Protein AF-A0A831THW2-F1 (afdb_monomer)

Secondary structure (DSSP, 8-state):
----SGGGSGGGSSHHHHHHHHHHHHHHHHHHHHHHHHHHHHTTSS--------------------------------------------------------------SEEEEETTEEEEE-S--SSEEE-STTTHHHHHHTT---SEEE--STT-GGG--GGGHHHHTT---EEE---TT---HHHHHHT--SEEEETTS---HHHHHHHHTTS-EEE--TTS-TT-S-HHHHHHHHHHHTT-HHHHHHHHHHHHHHHHHHHHH-GGGTT-

InterPro domains:
  IPR002491 ABC transporter periplasmic binding domain [PF01497] (128-269)
  IPR002491 ABC transporter periplasmic binding domain [PS50983] (127-272)
  IPR051313 Bacterial iron-siderophore binding [PTHR30532] (39-270)

Structure (mmCIF, N/CA/C/O backbone):
data_AF-A0A831THW2-F1
#
_entry.id   AF-A0A831THW2-F1
#
loop_
_atom_site.group_PDB
_atom_site.id
_atom_site.type_symbol
_atom_site.label_atom_id
_atom_site.label_alt_id
_atom_site.label_comp_id
_atom_site.label_asym_id
_atom_site.label_entity_id
_atom_site.label_seq_id
_atom_site.pdbx_PDB_ins_code
_atom_site.Cartn_x
_atom_site.Cartn_y
_atom_site.Cartn_z
_atom_site.occupancy
_atom_site.B_iso_or_equiv
_atom_site.auth_seq_id
_atom_site.auth_comp_id
_atom_site.auth_asym_id
_atom_site.auth_atom_id
_atom_site.pdbx_PDB_model_num
ATOM 1 N N . MET A 1 1 ? -16.828 29.642 -50.916 1.00 44.22 1 MET A N 1
ATOM 2 C CA . MET A 1 1 ? -15.388 29.307 -50.872 1.00 44.22 1 MET A CA 1
ATOM 3 C C . MET A 1 1 ? -14.884 29.896 -49.566 1.00 44.22 1 MET A C 1
ATOM 5 O O . MET A 1 1 ? -14.886 31.106 -49.453 1.00 44.22 1 MET A O 1
ATOM 9 N N . THR A 1 2 ? -14.755 29.145 -48.474 1.00 41.09 2 THR A N 1
ATOM 10 C CA . THR A 1 2 ? -13.644 28.215 -48.227 1.00 41.09 2 THR A CA 1
ATOM 11 C C . THR A 1 2 ? -13.988 27.347 -47.012 1.00 41.09 2 THR A C 1
ATOM 13 O O . THR A 1 2 ? -14.006 27.865 -45.907 1.00 41.09 2 THR A O 1
ATOM 16 N N . VAL A 1 3 ? -14.246 26.049 -47.206 1.00 42.56 3 VAL A N 1
ATOM 17 C CA . VAL A 1 3 ? -14.157 25.007 -46.159 1.00 42.56 3 VAL A CA 1
ATOM 18 C C . VAL A 1 3 ? -13.763 23.701 -46.861 1.00 42.56 3 VAL A C 1
ATOM 20 O O . VAL A 1 3 ? -14.595 22.851 -47.149 1.00 42.56 3 VAL A O 1
ATOM 23 N N . ALA A 1 4 ? -12.501 23.587 -47.275 1.00 43.59 4 ALA A N 1
ATOM 24 C CA . ALA A 1 4 ? -11.959 22.348 -47.858 1.00 43.59 4 ALA A CA 1
ATOM 25 C C . ALA A 1 4 ? -10.475 22.113 -47.501 1.00 43.59 4 ALA A C 1
ATOM 27 O O . ALA A 1 4 ? -9.810 21.274 -48.108 1.00 43.59 4 ALA A O 1
ATOM 28 N N . GLY A 1 5 ? -9.937 22.867 -46.534 1.00 40.88 5 GLY A N 1
ATOM 29 C CA . GLY A 1 5 ? -8.522 22.808 -46.150 1.00 40.88 5 GLY A CA 1
ATOM 30 C C . GLY A 1 5 ? -8.204 21.864 -44.988 1.00 40.88 5 GLY A C 1
ATOM 31 O O . GLY A 1 5 ? -7.100 21.336 -44.933 1.00 40.88 5 GLY A O 1
ATOM 32 N N . GLU A 1 6 ? -9.155 21.596 -44.092 1.00 43.28 6 GLU A N 1
ATOM 33 C CA . GLU A 1 6 ? -8.822 21.057 -42.760 1.00 43.28 6 GLU A CA 1
ATOM 34 C C . GLU A 1 6 ? -9.070 19.553 -42.575 1.00 43.28 6 GLU A C 1
ATOM 36 O O . GLU A 1 6 ? -8.710 18.980 -41.555 1.00 43.28 6 GLU A O 1
ATOM 41 N N . ALA A 1 7 ? -9.602 18.863 -43.587 1.00 39.91 7 ALA A N 1
ATOM 42 C CA . ALA A 1 7 ? -9.871 17.423 -43.502 1.00 39.91 7 ALA A CA 1
ATOM 43 C C . ALA A 1 7 ? -8.647 16.531 -43.807 1.00 39.91 7 ALA A C 1
ATOM 45 O O . ALA A 1 7 ? -8.738 15.311 -43.712 1.00 39.91 7 ALA A O 1
ATOM 46 N N . ARG A 1 8 ? -7.492 17.104 -44.183 1.00 41.47 8 ARG A N 1
ATOM 47 C CA . ARG A 1 8 ? -6.295 16.324 -44.567 1.00 41.47 8 ARG A CA 1
ATOM 48 C C . ARG A 1 8 ? -5.256 16.122 -43.459 1.00 41.47 8 ARG A C 1
ATOM 50 O O . ARG A 1 8 ? -4.297 15.392 -43.686 1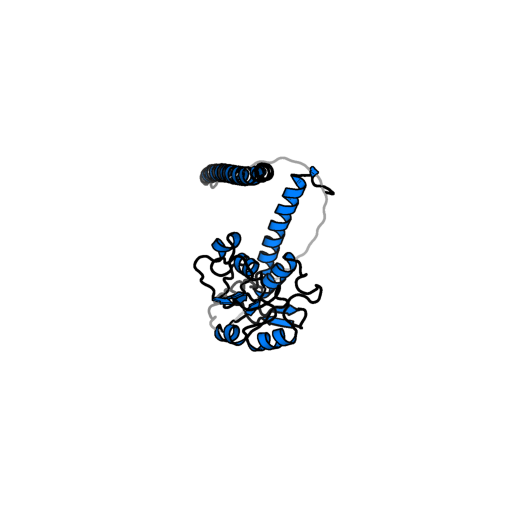.00 41.47 8 ARG A O 1
ATOM 57 N N . SER A 1 9 ? -5.443 16.699 -42.269 1.00 40.72 9 SER A N 1
ATOM 58 C CA . SER A 1 9 ? -4.474 16.558 -41.165 1.00 40.72 9 SER A CA 1
ATOM 59 C C . SER A 1 9 ? -4.782 15.417 -40.186 1.00 40.72 9 SER A C 1
ATOM 61 O O . SER A 1 9 ? -3.902 15.025 -39.430 1.00 40.72 9 SER A O 1
ATOM 63 N N . ILE A 1 10 ? -5.991 14.849 -40.215 1.00 43.94 10 ILE A N 1
ATOM 64 C CA . ILE A 1 10 ? -6.473 13.881 -39.205 1.00 43.94 10 ILE A CA 1
ATOM 65 C C . ILE A 1 10 ? -6.219 12.414 -39.631 1.00 43.94 10 ILE A C 1
ATOM 67 O O . ILE A 1 10 ? -6.461 11.474 -38.884 1.00 43.94 10 ILE A O 1
ATOM 71 N N . GLY A 1 11 ? -5.700 12.191 -40.844 1.00 38.91 11 GLY A N 1
ATOM 72 C CA . GLY A 1 11 ? -5.492 10.854 -41.419 1.00 38.91 11 GLY A CA 1
ATOM 73 C C . GLY A 1 11 ? -4.170 10.162 -41.064 1.00 38.91 11 GLY A C 1
ATOM 74 O O . GLY A 1 11 ? -3.944 9.062 -41.549 1.00 38.91 11 GLY A O 1
ATOM 75 N N . ARG A 1 12 ? -3.281 10.777 -40.268 1.00 47.03 12 ARG A N 1
ATOM 76 C CA . ARG A 1 12 ? -1.957 10.202 -39.933 1.00 47.03 12 ARG A CA 1
ATOM 77 C C . ARG A 1 12 ? -1.824 9.651 -38.512 1.00 47.03 12 ARG A C 1
ATOM 79 O O . ARG A 1 12 ? -0.801 9.063 -38.195 1.00 47.03 12 ARG A O 1
ATOM 86 N N . GLU A 1 13 ? -2.846 9.797 -37.676 1.00 44.41 13 GLU A N 1
ATOM 87 C CA . GLU A 1 13 ? -2.810 9.359 -36.269 1.00 44.41 13 GLU A CA 1
ATOM 88 C C . GLU A 1 13 ? -3.346 7.925 -36.065 1.00 44.41 13 GLU A C 1
ATOM 90 O O . GLU A 1 13 ? -3.181 7.330 -35.005 1.00 44.41 13 GLU A O 1
ATOM 95 N N . TRP A 1 14 ? -3.934 7.322 -37.104 1.00 41.41 14 TRP A N 1
ATOM 96 C CA . TRP A 1 14 ? -4.631 6.033 -37.004 1.00 41.41 14 TRP A CA 1
ATOM 97 C C . TRP A 1 14 ? -3.776 4.797 -37.329 1.00 41.41 14 TRP A C 1
ATOM 99 O O . TRP A 1 14 ? -4.211 3.684 -37.050 1.00 41.41 14 TRP A O 1
ATOM 109 N N . GLU A 1 15 ? -2.545 4.951 -37.832 1.00 49.06 15 GLU A N 1
ATOM 110 C CA . GLU A 1 15 ? -1.657 3.798 -38.081 1.00 49.06 15 GLU A CA 1
ATOM 111 C C . GLU A 1 15 ? -1.127 3.160 -36.780 1.00 49.06 15 GLU A C 1
ATOM 113 O O . GLU A 1 15 ? -0.857 1.961 -36.742 1.00 49.06 15 GLU A O 1
ATOM 118 N N . GLY A 1 16 ? -1.039 3.916 -35.677 1.00 47.31 16 GLY A N 1
ATOM 119 C CA . GLY A 1 16 ? -0.531 3.406 -34.395 1.00 47.31 16 GLY A CA 1
ATOM 120 C C . GLY A 1 16 ? -1.475 2.424 -33.692 1.00 47.31 16 GLY A C 1
ATOM 121 O O . GLY A 1 16 ? -1.027 1.460 -33.072 1.00 47.31 16 GLY A O 1
ATOM 122 N N . VAL A 1 17 ? -2.791 2.614 -33.829 1.00 54.69 17 VAL A N 1
ATOM 123 C CA . VAL A 1 17 ? -3.804 1.762 -33.176 1.00 54.69 17 VAL A CA 1
ATOM 124 C C . VAL A 1 17 ? -3.851 0.367 -33.812 1.00 54.69 17 VAL A C 1
ATOM 126 O O . VAL A 1 17 ? -4.049 -0.631 -33.112 1.00 54.69 17 VAL A O 1
ATOM 129 N N . ASP A 1 18 ? -3.596 0.274 -35.118 1.00 60.47 18 ASP A N 1
ATOM 130 C CA . ASP A 1 18 ? -3.531 -1.003 -35.834 1.00 60.47 18 ASP A CA 1
ATOM 131 C C . ASP A 1 18 ? -2.248 -1.787 -35.526 1.00 60.47 18 ASP A C 1
ATOM 133 O O . ASP A 1 18 ? -2.284 -3.019 -35.467 1.00 60.47 18 ASP A O 1
ATOM 137 N N . VAL A 1 19 ? -1.135 -1.104 -35.239 1.00 58.59 19 VAL A N 1
ATOM 138 C CA . VAL A 1 19 ? 0.112 -1.745 -34.787 1.00 58.59 19 VAL A CA 1
ATOM 139 C C . VAL A 1 19 ? -0.060 -2.346 -33.390 1.00 58.59 19 VAL A C 1
ATOM 141 O O . VAL A 1 19 ? 0.298 -3.503 -33.179 1.00 58.59 19 VAL A O 1
ATOM 144 N N . VAL A 1 20 ? -0.690 -1.625 -32.457 1.00 55.72 20 VAL A N 1
ATOM 145 C CA . VAL A 1 20 ? -0.948 -2.127 -31.092 1.00 55.72 20 VAL A CA 1
ATOM 146 C C . VAL A 1 20 ? -1.889 -3.337 -31.108 1.00 55.72 20 VAL A C 1
ATOM 148 O O . VAL A 1 20 ? -1.632 -4.336 -30.433 1.00 55.72 20 VAL A O 1
ATOM 151 N N . LYS A 1 21 ? -2.941 -3.310 -31.937 1.00 63.72 21 LYS A N 1
ATOM 152 C CA . LYS A 1 21 ? -3.828 -4.471 -32.117 1.00 63.72 21 LYS A CA 1
ATOM 153 C C . LYS A 1 21 ? -3.108 -5.661 -32.750 1.00 63.72 21 LYS A C 1
ATOM 155 O O . LYS A 1 21 ? -3.339 -6.797 -32.338 1.00 63.72 21 LYS A O 1
ATOM 160 N N . ARG A 1 22 ? -2.225 -5.426 -33.726 1.00 64.62 22 ARG A N 1
ATOM 161 C CA . ARG A 1 22 ? -1.469 -6.498 -34.389 1.00 64.62 22 ARG A CA 1
ATOM 162 C C . ARG A 1 22 ? -0.447 -7.143 -33.442 1.00 64.62 22 ARG A C 1
ATOM 164 O O . ARG A 1 22 ? -0.373 -8.368 -33.407 1.00 64.62 22 ARG A O 1
ATOM 171 N N . LEU A 1 23 ? 0.224 -6.354 -32.601 1.00 59.00 23 LEU A N 1
ATOM 172 C CA . LEU A 1 23 ? 1.143 -6.848 -31.566 1.00 59.00 23 LEU A CA 1
ATOM 173 C C . LEU A 1 23 ? 0.422 -7.653 -30.472 1.00 59.00 23 LEU A C 1
ATOM 175 O O . LEU A 1 23 ? 0.920 -8.689 -30.036 1.00 59.00 23 LEU A O 1
ATOM 179 N N . SER A 1 24 ? -0.785 -7.236 -30.077 1.00 68.94 24 SER A N 1
ATOM 180 C CA . SER A 1 24 ? -1.617 -7.984 -29.124 1.00 68.94 24 SER A CA 1
ATOM 181 C C . SER A 1 24 ? -2.039 -9.358 -29.671 1.00 68.94 24 SER A C 1
ATOM 183 O O . SER A 1 24 ? -1.954 -10.368 -28.969 1.00 68.94 24 SER A O 1
ATOM 185 N N . LEU A 1 25 ? -2.423 -9.424 -30.951 1.00 69.44 25 LEU A N 1
ATOM 186 C CA . LEU A 1 25 ? -2.821 -10.676 -31.605 1.00 69.44 25 LEU A CA 1
ATOM 187 C C . LEU A 1 25 ? -1.639 -11.624 -31.859 1.00 69.44 25 LEU A C 1
ATOM 189 O O . LEU A 1 25 ? -1.806 -12.843 -31.799 1.00 69.44 25 LEU A O 1
ATOM 193 N N . GLU A 1 26 ? -0.445 -11.096 -32.131 1.00 71.50 26 GLU A N 1
ATOM 194 C CA . GLU A 1 26 ? 0.770 -11.908 -32.266 1.00 71.50 26 GLU A CA 1
ATOM 195 C C . GLU A 1 26 ? 1.266 -12.431 -30.910 1.00 71.50 26 GLU A C 1
ATOM 197 O O . GLU A 1 26 ? 1.629 -13.606 -30.813 1.00 71.50 26 GLU A O 1
ATOM 202 N N . GLY A 1 27 ? 1.170 -11.632 -29.841 1.00 62.84 27 GLY A N 1
ATOM 203 C CA . GLY A 1 27 ? 1.477 -12.069 -28.474 1.00 62.84 27 GLY A CA 1
ATOM 204 C C . GLY A 1 27 ? 0.599 -13.236 -28.006 1.00 62.84 27 GLY A C 1
ATOM 205 O O . GLY A 1 27 ? 1.107 -14.208 -27.443 1.00 62.84 27 GLY A O 1
ATOM 206 N N . ALA A 1 28 ? -0.698 -13.204 -28.327 1.00 68.50 28 ALA A N 1
ATOM 207 C CA . ALA A 1 28 ? -1.625 -14.294 -28.013 1.00 68.50 28 ALA A CA 1
ATOM 208 C C . ALA A 1 28 ? -1.262 -15.613 -28.727 1.00 68.50 28 ALA A C 1
ATOM 210 O O . ALA A 1 28 ? -1.374 -16.689 -28.140 1.00 68.50 28 ALA A O 1
ATOM 211 N N . ARG A 1 29 ? -0.759 -15.547 -29.968 1.00 74.44 29 ARG A N 1
ATOM 212 C CA . ARG A 1 29 ? -0.325 -16.737 -30.728 1.00 74.44 29 ARG A CA 1
ATOM 213 C C . ARG A 1 29 ? 0.969 -17.345 -30.193 1.00 74.44 29 ARG A C 1
ATOM 215 O O . ARG A 1 29 ? 1.125 -18.565 -30.212 1.00 74.44 29 ARG A O 1
ATOM 222 N N . ILE A 1 30 ? 1.889 -16.514 -29.705 1.00 64.69 30 ILE A N 1
ATOM 223 C CA . ILE A 1 30 ? 3.137 -16.981 -29.085 1.00 64.69 30 ILE A CA 1
ATOM 224 C C . ILE A 1 30 ? 2.836 -17.680 -27.752 1.00 64.69 30 ILE A C 1
ATOM 226 O O . ILE A 1 30 ? 3.411 -18.733 -27.471 1.00 64.69 30 ILE A O 1
ATOM 230 N N . LEU A 1 31 ? 1.891 -17.153 -26.968 1.00 60.28 31 LEU A N 1
ATOM 231 C CA . LEU A 1 31 ? 1.466 -17.762 -25.707 1.00 60.28 31 LEU A CA 1
ATOM 232 C C . LEU A 1 31 ? 0.816 -19.141 -25.926 1.00 60.28 31 LEU A C 1
ATOM 234 O O . LEU A 1 31 ? 1.169 -20.102 -25.241 1.00 60.28 31 LEU A O 1
ATOM 238 N N . ASP A 1 32 ? -0.050 -19.271 -26.933 1.00 67.31 32 ASP A N 1
ATOM 239 C CA . ASP A 1 32 ? -0.722 -20.535 -27.272 1.00 67.31 32 ASP A CA 1
ATOM 240 C C . ASP A 1 32 ? 0.266 -21.609 -27.786 1.00 67.31 32 ASP A C 1
ATOM 242 O O . ASP A 1 32 ? 0.217 -22.785 -27.403 1.00 67.31 32 ASP A O 1
ATOM 246 N N . ALA A 1 33 ? 1.274 -21.192 -28.562 1.00 66.25 33 ALA A N 1
ATOM 247 C CA . ALA A 1 33 ? 2.357 -22.070 -29.009 1.00 66.25 33 ALA A CA 1
ATOM 248 C C . ALA A 1 33 ? 3.256 -22.557 -27.850 1.00 66.25 33 ALA A C 1
ATOM 250 O O . ALA A 1 33 ? 3.731 -23.699 -27.865 1.00 66.25 33 ALA A O 1
ATOM 251 N N . LEU A 1 34 ? 3.481 -21.722 -26.828 1.00 54.94 34 LEU A N 1
ATOM 252 C CA . LEU A 1 34 ? 4.274 -22.074 -25.644 1.00 54.94 34 LEU A CA 1
ATOM 253 C C . LEU A 1 34 ? 3.512 -22.998 -24.684 1.00 54.94 34 LEU A C 1
ATOM 255 O O . LEU A 1 34 ? 4.103 -23.932 -24.131 1.00 54.94 34 LEU A O 1
ATOM 259 N N . LEU A 1 35 ? 2.202 -22.798 -24.528 1.00 62.94 35 LEU A N 1
ATOM 260 C CA . LEU A 1 35 ? 1.342 -23.666 -23.719 1.00 62.94 35 LEU A CA 1
ATOM 261 C C . LEU A 1 35 ? 1.197 -25.062 -24.345 1.00 62.94 35 LEU A C 1
ATOM 263 O O . LEU A 1 35 ? 1.342 -26.068 -23.644 1.00 62.94 35 LEU A O 1
ATOM 267 N N . THR A 1 36 ? 1.057 -25.141 -25.671 1.00 61.06 36 THR A N 1
ATOM 268 C CA . THR A 1 36 ? 0.988 -26.418 -26.407 1.00 61.06 36 THR A CA 1
ATOM 269 C C . THR A 1 36 ? 2.291 -27.227 -26.290 1.00 61.06 36 THR A C 1
ATOM 271 O O . THR A 1 36 ? 2.265 -28.450 -26.131 1.00 61.06 36 THR A O 1
ATOM 274 N N . ARG A 1 37 ? 3.458 -26.563 -26.277 1.00 56.19 37 ARG A N 1
ATOM 275 C CA . ARG A 1 37 ? 4.759 -27.231 -26.067 1.00 56.19 37 ARG A CA 1
ATOM 276 C C . ARG A 1 37 ? 4.958 -27.727 -24.631 1.00 56.19 37 ARG A C 1
ATOM 278 O O . ARG A 1 37 ? 5.553 -28.786 -24.440 1.00 56.19 37 ARG A O 1
ATOM 285 N N . ARG A 1 38 ? 4.436 -27.022 -23.620 1.00 56.47 38 ARG A N 1
ATOM 286 C CA . ARG A 1 38 ? 4.506 -27.461 -22.210 1.00 56.47 38 ARG A CA 1
ATOM 287 C C . ARG A 1 38 ? 3.619 -28.678 -21.917 1.00 56.47 38 ARG A C 1
ATOM 289 O O . ARG A 1 38 ? 4.009 -29.511 -21.099 1.00 56.47 38 ARG A O 1
ATOM 296 N N . ALA A 1 39 ? 2.486 -28.824 -22.607 1.00 53.22 39 ALA A N 1
ATOM 297 C CA . ALA A 1 39 ? 1.615 -29.995 -22.475 1.00 53.22 39 ALA A CA 1
ATOM 298 C C . ALA A 1 39 ? 2.274 -31.290 -22.997 1.00 53.22 39 ALA A C 1
ATOM 300 O O . ALA A 1 39 ? 2.144 -32.341 -22.372 1.00 53.22 39 ALA A O 1
ATOM 301 N N . LEU A 1 40 ? 3.054 -31.211 -24.082 1.00 51.56 40 LEU A N 1
ATOM 302 C CA . LEU A 1 40 ? 3.753 -32.369 -24.659 1.00 51.56 40 LEU A CA 1
ATOM 303 C C . LEU A 1 40 ? 4.959 -32.835 -23.823 1.00 51.56 40 LEU A C 1
ATOM 305 O O . LEU A 1 40 ? 5.213 -34.033 -23.738 1.00 51.56 40 LEU A O 1
ATOM 309 N N . VAL A 1 41 ? 5.673 -31.923 -23.154 1.00 51.31 41 VAL A N 1
ATOM 310 C CA . VAL A 1 41 ? 6.850 -32.279 -22.332 1.00 51.31 41 VAL A CA 1
ATOM 311 C C . VAL A 1 41 ? 6.452 -32.911 -20.988 1.00 51.31 41 VAL A C 1
ATOM 313 O O . VAL A 1 41 ? 7.152 -33.793 -20.496 1.00 51.31 41 VAL A O 1
ATOM 316 N N . ARG A 1 42 ? 5.299 -32.544 -20.409 1.00 48.16 42 ARG A N 1
ATOM 317 C CA . ARG A 1 42 ? 4.794 -33.160 -19.163 1.00 48.16 42 ARG A CA 1
ATOM 318 C C . ARG A 1 42 ? 4.223 -34.574 -19.346 1.00 48.16 42 ARG A C 1
ATOM 320 O O . ARG A 1 42 ? 4.175 -35.319 -18.373 1.00 48.16 42 ARG A O 1
ATOM 327 N N . GLY A 1 43 ? 3.848 -34.972 -20.563 1.00 43.03 43 GLY A N 1
ATOM 328 C CA . GLY A 1 43 ? 3.359 -36.328 -20.852 1.00 43.03 43 GLY A CA 1
ATOM 329 C C . GLY A 1 43 ? 4.446 -37.412 -20.901 1.00 43.03 43 GLY A C 1
ATOM 330 O O . GLY A 1 43 ? 4.124 -38.593 -20.829 1.00 43.03 43 GLY A O 1
ATOM 331 N N . ALA A 1 44 ? 5.727 -37.038 -20.999 1.00 46.53 44 ALA A N 1
ATOM 332 C CA . ALA A 1 44 ? 6.822 -37.979 -21.253 1.00 46.53 44 ALA A CA 1
ATOM 333 C C . ALA A 1 44 ? 7.611 -38.429 -20.002 1.00 46.53 44 ALA A C 1
ATOM 335 O O . ALA A 1 44 ? 8.533 -39.227 -20.138 1.00 46.53 44 ALA A O 1
ATOM 336 N N . LEU A 1 45 ? 7.273 -37.960 -18.790 1.00 42.00 45 LEU A N 1
ATOM 337 C CA . LEU A 1 45 ? 8.081 -38.209 -17.579 1.00 42.00 45 LEU A CA 1
ATOM 338 C C . LEU A 1 45 ? 7.447 -39.157 -16.535 1.00 42.00 45 LEU A C 1
ATOM 340 O O . LEU A 1 45 ? 7.907 -39.201 -15.398 1.00 42.00 45 LEU A O 1
ATOM 344 N N . LEU A 1 46 ? 6.406 -39.921 -16.892 1.00 44.25 46 LEU A N 1
ATOM 345 C CA . LEU A 1 46 ? 5.684 -40.827 -15.973 1.00 44.25 46 LEU A CA 1
ATOM 346 C C . LEU A 1 46 ? 5.839 -42.327 -16.285 1.00 44.25 46 LEU A C 1
ATOM 348 O O . LEU A 1 46 ? 4.982 -43.135 -15.938 1.00 44.25 46 LEU A O 1
ATOM 352 N N . ALA A 1 47 ? 6.953 -42.736 -16.891 1.00 46.28 47 ALA A N 1
ATOM 353 C CA . ALA A 1 47 ? 7.272 -44.153 -17.051 1.00 46.28 47 ALA A CA 1
ATOM 354 C C . ALA A 1 47 ? 8.764 -44.402 -16.811 1.00 46.28 47 ALA A C 1
ATOM 356 O O . ALA A 1 47 ? 9.551 -44.197 -17.728 1.00 46.28 47 ALA A O 1
ATOM 357 N N . SER A 1 48 ? 9.141 -44.812 -15.589 1.00 46.62 48 SER A N 1
ATOM 358 C CA . SER A 1 48 ? 10.274 -45.717 -15.277 1.00 46.62 48 SER A CA 1
ATOM 359 C C . SER A 1 48 ? 10.536 -45.795 -13.763 1.00 46.62 48 SER A C 1
ATOM 361 O O . SER A 1 48 ? 11.428 -45.129 -13.248 1.00 46.62 48 SER A O 1
ATOM 363 N N . VAL A 1 49 ? 9.794 -46.639 -13.038 1.00 47.22 49 VAL A N 1
ATOM 364 C CA . VAL A 1 49 ? 10.259 -47.208 -11.758 1.00 47.22 49 VAL A CA 1
ATOM 365 C C . VAL A 1 49 ? 9.879 -48.687 -11.741 1.00 47.22 49 VAL A C 1
ATOM 367 O O . VAL A 1 49 ? 8.741 -49.032 -11.434 1.00 47.22 49 VAL A O 1
ATOM 370 N N . ALA A 1 50 ? 10.821 -49.560 -12.106 1.00 40.34 50 ALA A N 1
ATOM 371 C CA . ALA A 1 50 ? 10.733 -50.999 -11.860 1.00 40.34 50 ALA A CA 1
ATOM 372 C C . ALA A 1 50 ? 12.122 -51.671 -11.912 1.00 40.34 50 ALA A C 1
ATOM 374 O O . ALA A 1 50 ? 12.773 -51.652 -12.953 1.00 40.34 50 ALA A O 1
ATOM 375 N N . GLY A 1 51 ? 12.501 -52.331 -10.807 1.00 37.22 51 GLY A N 1
ATOM 376 C CA . GLY A 1 51 ? 13.499 -53.416 -10.737 1.00 37.22 51 GLY A CA 1
ATOM 377 C C . GLY A 1 51 ? 14.946 -52.991 -10.425 1.00 37.22 51 GLY A C 1
ATOM 378 O O . GLY A 1 51 ? 15.408 -51.991 -10.949 1.00 37.22 51 GLY A O 1
ATOM 379 N N . VAL A 1 52 ? 15.756 -53.681 -9.609 1.00 46.59 52 VAL A N 1
ATOM 380 C CA . VAL A 1 52 ? 15.702 -55.039 -9.030 1.00 46.59 52 VAL A CA 1
ATOM 381 C C . VAL A 1 52 ? 16.626 -55.104 -7.791 1.00 46.59 52 VAL A C 1
ATOM 383 O O . VAL A 1 52 ? 17.671 -54.460 -7.749 1.00 46.59 52 VAL A O 1
ATOM 386 N N . LEU A 1 53 ? 16.227 -55.910 -6.800 1.00 48.59 53 LEU A N 1
ATOM 387 C CA . LEU A 1 53 ? 16.975 -56.340 -5.609 1.00 48.59 53 LEU A CA 1
ATOM 388 C C . LEU A 1 53 ? 17.856 -57.583 -5.886 1.00 48.59 53 LEU A C 1
ATOM 390 O O . LEU A 1 53 ? 17.403 -58.502 -6.557 1.00 48.59 53 LEU A O 1
ATOM 394 N N . ALA A 1 54 ? 19.010 -57.635 -5.203 1.00 41.53 54 ALA A N 1
ATOM 395 C CA . ALA A 1 54 ? 19.706 -58.812 -4.634 1.00 41.53 54 ALA A CA 1
ATOM 396 C C . ALA A 1 54 ? 20.436 -59.860 -5.523 1.00 41.53 54 ALA A C 1
ATOM 398 O O . ALA A 1 54 ? 19.811 -60.561 -6.309 1.00 41.53 54 ALA A O 1
ATOM 399 N N . ALA A 1 55 ? 21.747 -60.043 -5.251 1.00 35.25 55 ALA A N 1
ATOM 400 C CA . ALA A 1 55 ? 22.515 -61.307 -5.060 1.00 35.25 55 ALA A CA 1
ATOM 401 C C . ALA A 1 55 ? 24.039 -60.974 -5.012 1.00 35.25 55 ALA A C 1
ATOM 403 O O . ALA A 1 55 ? 24.505 -60.224 -5.863 1.00 35.25 55 ALA A O 1
ATOM 404 N N . CYS A 1 56 ? 24.797 -61.253 -3.931 1.00 44.69 56 CYS A N 1
ATOM 405 C CA . CYS A 1 56 ? 25.625 -62.465 -3.662 1.00 44.69 56 CYS A CA 1
ATOM 406 C C . CYS A 1 56 ? 26.607 -62.812 -4.810 1.00 44.69 56 CYS A C 1
ATOM 408 O O . CYS A 1 56 ? 26.176 -62.831 -5.949 1.00 44.69 56 CYS A O 1
ATOM 410 N N . SER A 1 57 ? 27.879 -63.207 -4.675 1.00 36.25 57 SER A N 1
ATOM 411 C CA . SER A 1 57 ? 28.875 -63.430 -3.613 1.00 36.25 57 SER A CA 1
ATOM 412 C C . SER A 1 57 ? 30.215 -63.754 -4.329 1.00 36.25 57 SER A C 1
ATOM 414 O O . SER A 1 57 ? 30.185 -64.294 -5.429 1.00 36.25 57 SER A O 1
ATOM 416 N N . ASP A 1 58 ? 31.339 -63.514 -3.647 1.00 43.88 58 ASP A N 1
ATOM 417 C CA . ASP A 1 58 ? 32.615 -64.270 -3.662 1.00 43.88 58 ASP A CA 1
ATOM 418 C C . ASP A 1 58 ? 33.701 -64.209 -4.777 1.00 43.88 58 ASP A C 1
ATOM 420 O O . ASP A 1 58 ? 33.518 -64.675 -5.897 1.00 43.88 58 ASP A O 1
ATOM 424 N N . SER A 1 59 ? 34.918 -63.855 -4.305 1.00 40.84 59 SER A N 1
ATOM 425 C CA . SER A 1 59 ? 36.304 -64.180 -4.745 1.00 40.84 59 SER A CA 1
ATOM 426 C C . SER A 1 59 ? 36.784 -63.707 -6.140 1.00 40.84 59 SER A C 1
ATOM 428 O O . SER A 1 59 ? 36.058 -63.790 -7.114 1.00 40.84 59 SER A O 1
ATOM 430 N N . ARG A 1 60 ? 38.017 -63.214 -6.371 1.00 35.22 60 ARG A N 1
ATOM 431 C CA . ARG A 1 60 ? 39.343 -63.644 -5.878 1.00 35.22 60 ARG A CA 1
ATOM 432 C C . ARG A 1 60 ? 40.436 -62.570 -6.149 1.00 35.22 60 ARG A C 1
ATOM 434 O O . ARG A 1 60 ? 40.255 -61.675 -6.964 1.00 35.22 60 ARG A O 1
ATOM 441 N N . SER A 1 61 ? 41.547 -62.715 -5.427 1.00 33.41 61 SER A N 1
ATOM 442 C CA . SER A 1 61 ? 42.754 -61.887 -5.202 1.00 33.41 61 SER A CA 1
ATOM 443 C C . SER A 1 61 ? 43.797 -61.752 -6.329 1.00 33.41 61 SER A C 1
ATOM 445 O O . SER A 1 61 ? 43.981 -62.721 -7.053 1.00 33.41 61 SER A O 1
ATOM 447 N N . GLU A 1 62 ? 44.562 -60.641 -6.320 1.00 34.06 62 GLU A N 1
ATOM 448 C CA . GLU A 1 62 ? 46.040 -60.448 -6.501 1.00 34.06 62 GLU A CA 1
ATOM 449 C C . GLU A 1 62 ? 46.297 -58.944 -6.809 1.00 34.06 62 GLU A C 1
ATOM 451 O O . GLU A 1 62 ? 45.478 -58.339 -7.488 1.00 34.06 62 GLU A O 1
ATOM 456 N N . SER A 1 63 ? 47.349 -58.207 -6.427 1.00 33.53 63 SER A N 1
ATOM 457 C CA . SER A 1 63 ? 48.453 -58.274 -5.452 1.00 33.53 63 SER A CA 1
ATOM 458 C C . SER A 1 63 ? 49.268 -56.963 -5.603 1.00 33.53 63 SER A C 1
ATOM 460 O O . SER A 1 63 ? 49.393 -56.473 -6.724 1.00 33.53 63 SER A O 1
ATOM 462 N N . GLY A 1 64 ? 49.875 -56.462 -4.516 1.00 29.72 64 GLY A N 1
ATOM 463 C CA . GLY A 1 64 ? 50.982 -55.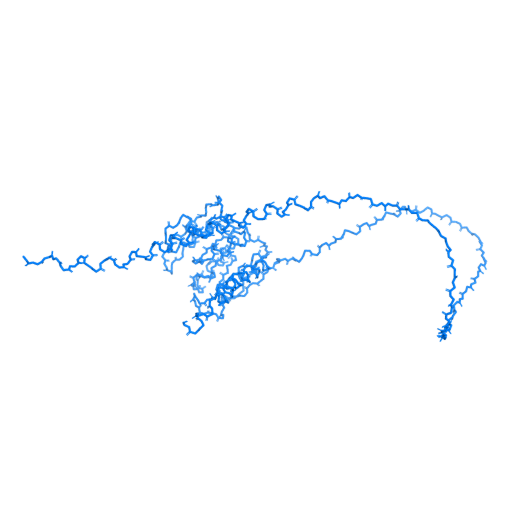478 -4.512 1.00 29.72 64 GLY A CA 1
ATOM 464 C C . GLY A 1 64 ? 50.604 -54.013 -4.222 1.00 29.72 64 GLY A C 1
ATOM 465 O O . GLY A 1 64 ? 49.581 -53.535 -4.689 1.00 29.72 64 GLY A O 1
ATOM 466 N N . GLU A 1 65 ? 51.377 -53.178 -3.524 1.00 33.09 65 GLU A N 1
ATOM 467 C CA . GLU A 1 65 ? 52.460 -53.295 -2.536 1.00 33.09 65 GLU A CA 1
ATOM 468 C C . GLU A 1 65 ? 52.788 -51.842 -2.104 1.00 33.09 65 GLU A C 1
ATOM 470 O O . GLU A 1 65 ? 52.702 -50.931 -2.925 1.00 33.09 65 GLU A O 1
ATOM 475 N N . GLY A 1 66 ? 53.194 -51.634 -0.843 1.00 31.06 66 GLY A N 1
ATOM 476 C CA . GLY A 1 66 ? 53.834 -50.402 -0.334 1.00 31.06 66 GLY A CA 1
ATOM 477 C C . GLY A 1 66 ? 52.881 -49.316 0.201 1.00 31.06 66 GLY A C 1
ATOM 478 O O . GLY A 1 66 ? 52.017 -48.838 -0.512 1.00 31.06 66 GLY A O 1
ATOM 479 N N . GLY A 1 67 ? 52.966 -48.809 1.431 1.00 30.33 67 GLY A N 1
ATOM 480 C CA . GLY A 1 67 ? 53.922 -48.976 2.521 1.00 30.33 67 GLY A CA 1
ATOM 481 C C . GLY A 1 67 ? 53.765 -47.817 3.527 1.00 30.33 67 GLY A C 1
ATOM 482 O O . GLY A 1 67 ? 53.454 -46.699 3.132 1.00 30.33 67 GLY A O 1
ATOM 483 N N . SER A 1 68 ? 54.052 -48.111 4.803 1.00 35.66 68 SER A N 1
ATOM 484 C CA . SER A 1 68 ? 54.254 -47.201 5.957 1.00 35.66 68 SER A CA 1
ATOM 485 C C . SER A 1 68 ? 52.991 -46.605 6.620 1.00 35.66 68 SER A C 1
ATOM 487 O O . SER A 1 68 ? 52.367 -45.698 6.088 1.00 35.66 68 SER A O 1
ATOM 489 N N . ALA A 1 69 ? 52.468 -47.174 7.721 1.00 34.88 69 ALA A N 1
ATOM 490 C CA . ALA A 1 69 ? 52.933 -47.069 9.127 1.00 34.88 69 ALA A CA 1
ATOM 491 C C . ALA A 1 69 ? 52.903 -45.610 9.649 1.00 34.88 69 ALA A C 1
ATOM 493 O O . ALA A 1 69 ? 53.550 -44.741 9.082 1.00 34.88 69 ALA A O 1
ATOM 494 N N . SER A 1 70 ? 52.206 -45.246 10.733 1.00 34.50 70 SER A N 1
ATOM 495 C CA . SER A 1 70 ? 52.263 -45.863 12.065 1.00 34.50 70 SER A CA 1
ATOM 496 C C . SER A 1 70 ? 51.058 -45.464 12.944 1.00 34.50 70 SER A C 1
ATOM 498 O O . SER A 1 70 ? 50.673 -44.298 12.976 1.00 34.50 70 SER A O 1
ATOM 500 N N . ALA A 1 71 ? 50.514 -46.428 13.693 1.00 39.94 71 ALA A N 1
ATOM 501 C CA . ALA A 1 71 ? 49.825 -46.231 14.983 1.00 39.94 71 ALA A CA 1
ATOM 502 C C . ALA A 1 71 ? 50.884 -46.357 16.125 1.00 39.94 71 ALA A C 1
ATOM 504 O O . ALA A 1 71 ? 52.054 -46.521 15.759 1.00 39.94 71 ALA A O 1
ATOM 505 N N . PRO A 1 72 ? 50.598 -46.317 17.457 1.00 51.28 72 PRO A N 1
ATOM 506 C CA . PRO A 1 72 ? 49.621 -47.186 18.156 1.00 51.28 72 PRO A CA 1
ATOM 507 C C . PRO A 1 72 ? 48.865 -46.517 19.348 1.00 51.28 72 PRO A C 1
ATOM 509 O O . PRO A 1 72 ? 49.211 -45.422 19.771 1.00 51.28 72 PRO A O 1
ATOM 512 N N . ALA A 1 73 ? 47.667 -47.013 19.709 1.00 35.69 73 ALA A N 1
ATOM 513 C CA . ALA A 1 73 ? 47.312 -47.875 20.874 1.00 35.69 73 ALA A CA 1
ATOM 514 C C . ALA A 1 73 ? 47.369 -47.159 22.249 1.00 35.69 73 ALA A C 1
ATOM 516 O O . ALA A 1 73 ? 48.125 -46.218 22.417 1.00 35.69 73 ALA A O 1
ATOM 517 N N . SER A 1 74 ? 46.598 -47.479 23.293 1.00 37.19 74 SER A N 1
ATOM 518 C CA . SER A 1 74 ? 45.973 -48.723 23.787 1.00 37.19 74 SER A CA 1
ATOM 519 C C . SER A 1 74 ? 44.969 -48.326 24.896 1.00 37.19 74 SER A C 1
ATOM 521 O O . SER A 1 74 ? 45.242 -47.390 25.639 1.00 37.19 74 SER A O 1
ATOM 523 N N . ALA A 1 75 ? 43.740 -48.847 24.956 1.00 37.47 75 ALA A N 1
ATOM 524 C CA . ALA A 1 75 ? 43.310 -50.101 25.601 1.00 37.47 75 ALA A CA 1
ATOM 525 C C . ALA A 1 75 ? 43.588 -50.209 27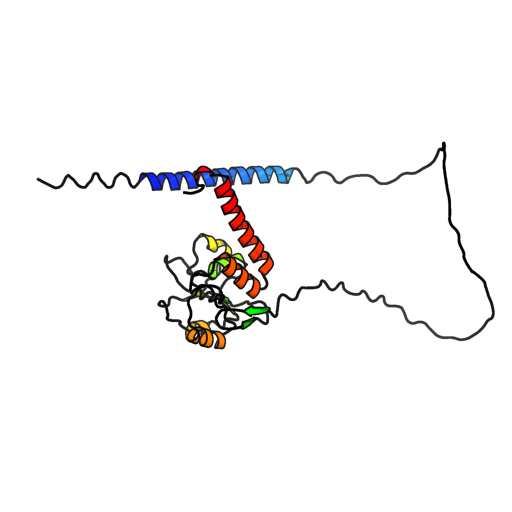.120 1.00 37.47 75 ALA A C 1
ATOM 527 O O . ALA A 1 75 ? 44.722 -50.071 27.566 1.00 37.47 75 ALA A O 1
ATOM 528 N N . GLY A 1 76 ? 42.547 -50.556 27.887 1.00 29.84 76 GLY A N 1
ATOM 529 C CA . GLY A 1 76 ? 42.637 -50.936 29.298 1.00 29.84 76 GLY A CA 1
ATOM 530 C C . GLY A 1 76 ? 41.312 -51.501 29.818 1.00 29.84 76 GLY A C 1
ATOM 531 O O . GLY A 1 76 ? 40.425 -50.751 30.206 1.00 29.84 76 GLY A O 1
ATOM 532 N N . ALA A 1 77 ? 41.184 -52.828 29.791 1.00 36.28 77 ALA A N 1
ATOM 533 C CA . ALA A 1 77 ? 40.113 -53.613 30.406 1.00 36.28 77 ALA A CA 1
ATOM 534 C C . ALA A 1 77 ? 40.558 -54.143 31.782 1.00 36.28 77 ALA A C 1
ATOM 536 O O . ALA A 1 77 ? 41.754 -54.367 31.963 1.00 36.28 77 ALA A O 1
ATOM 537 N N . SER A 1 78 ? 39.625 -54.425 32.705 1.00 31.25 78 SER A N 1
ATOM 538 C CA . SER A 1 78 ? 39.696 -55.551 33.668 1.00 31.25 78 SER A CA 1
ATOM 539 C C . SER A 1 78 ? 38.433 -55.675 34.535 1.00 31.25 78 SER A C 1
ATOM 541 O O . SER A 1 78 ? 37.661 -54.732 34.675 1.00 31.25 78 SER A O 1
ATOM 543 N N . ALA A 1 79 ? 38.222 -56.883 35.062 1.00 33.19 79 ALA A N 1
ATOM 544 C CA . ALA A 1 79 ? 36.958 -57.490 35.473 1.00 33.19 79 ALA A CA 1
ATOM 545 C C . ALA A 1 79 ? 36.815 -57.744 36.999 1.00 33.19 79 ALA A C 1
ATOM 547 O O . ALA A 1 79 ? 37.823 -58.020 37.634 1.00 33.19 79 ALA A O 1
ATOM 548 N N . THR A 1 80 ? 35.552 -57.741 37.496 1.00 39.16 80 THR A N 1
ATOM 549 C CA . THR A 1 80 ? 34.859 -58.593 38.534 1.00 39.16 80 THR A CA 1
ATOM 550 C C . THR A 1 80 ? 35.480 -58.874 39.929 1.00 39.16 80 THR A C 1
ATOM 552 O O . THR A 1 80 ? 36.693 -58.777 40.057 1.00 39.16 80 THR A O 1
ATOM 555 N N . PRO A 1 81 ? 34.749 -59.450 40.931 1.00 55.69 81 PRO A N 1
ATOM 556 C CA . PRO A 1 81 ? 33.299 -59.468 41.281 1.00 55.69 81 PRO A CA 1
ATOM 557 C C . PRO A 1 81 ? 33.009 -59.211 42.798 1.00 55.69 81 PRO A C 1
ATOM 559 O O . PRO A 1 81 ? 33.920 -59.318 43.605 1.00 55.69 81 PRO A O 1
ATOM 562 N N . ASP A 1 82 ? 31.749 -58.963 43.205 1.00 29.72 82 ASP A N 1
ATOM 563 C CA . ASP A 1 82 ? 31.057 -59.679 44.315 1.00 29.72 82 ASP A CA 1
ATOM 564 C C . ASP A 1 82 ? 29.555 -59.291 44.398 1.00 29.72 82 ASP A C 1
ATOM 566 O O . ASP A 1 82 ? 29.158 -58.210 43.965 1.00 29.72 82 ASP A O 1
ATOM 570 N N . SER A 1 83 ? 28.717 -60.191 44.915 1.00 46.19 83 SER A N 1
ATOM 571 C CA . SER A 1 83 ? 27.243 -60.100 45.078 1.00 46.19 83 SER A CA 1
ATOM 572 C C . SER A 1 83 ? 26.868 -60.003 46.579 1.00 46.19 83 SER A C 1
ATOM 574 O O . SER A 1 83 ? 27.780 -60.103 47.395 1.00 46.19 83 SER A O 1
ATOM 576 N N . PRO A 1 84 ? 25.585 -59.953 47.030 1.00 55.56 84 PRO A N 1
ATOM 577 C CA . PRO A 1 84 ? 24.306 -59.667 46.358 1.00 55.56 84 PRO A CA 1
ATOM 578 C C . PRO A 1 84 ? 23.373 -58.692 47.147 1.00 55.56 84 PRO A C 1
ATOM 580 O O . PRO A 1 84 ? 23.652 -58.307 48.277 1.00 55.56 84 PRO A O 1
ATOM 583 N N . ALA A 1 85 ? 22.196 -58.435 46.556 1.00 31.17 85 ALA A N 1
ATOM 584 C CA . ALA A 1 85 ? 20.866 -58.327 47.190 1.00 31.17 85 ALA A CA 1
ATOM 585 C C . ALA A 1 85 ? 20.101 -56.981 47.120 1.00 31.17 85 ALA A C 1
ATOM 587 O O . ALA A 1 85 ? 20.605 -55.908 47.421 1.00 31.17 85 ALA A O 1
ATOM 588 N N . GLU A 1 86 ? 18.815 -57.171 46.799 1.00 31.20 86 GLU A N 1
ATOM 589 C CA . GLU A 1 86 ? 17.621 -56.351 47.053 1.00 31.20 86 GLU A CA 1
ATOM 590 C C . GLU A 1 86 ? 17.052 -55.414 45.962 1.00 31.20 86 GLU A C 1
ATOM 592 O O . GLU A 1 86 ? 17.520 -54.315 45.698 1.00 31.20 86 GLU A O 1
ATOM 597 N N . VAL A 1 87 ? 15.966 -55.928 45.358 1.00 34.91 87 VAL A N 1
ATOM 598 C CA . VAL A 1 87 ? 14.629 -55.328 45.159 1.00 34.91 87 VAL A CA 1
ATOM 599 C C . VAL A 1 87 ? 14.556 -53.850 44.739 1.00 34.91 87 VAL A C 1
ATOM 601 O O . VAL A 1 87 ? 14.809 -52.964 45.542 1.00 34.91 87 VAL A O 1
ATOM 604 N N . SER A 1 88 ? 14.026 -53.578 43.537 1.00 38.34 88 SER A N 1
ATOM 605 C CA . SER A 1 88 ? 12.739 -52.868 43.354 1.00 38.34 88 SER A CA 1
ATOM 606 C C . SER A 1 88 ? 12.509 -52.459 41.886 1.00 38.34 88 SER A C 1
ATOM 608 O O . SER A 1 88 ? 13.242 -51.665 41.306 1.00 38.34 88 SER A O 1
ATOM 610 N N . SER A 1 89 ? 11.476 -53.063 41.301 1.00 39.03 89 SER A N 1
ATOM 611 C CA . SER A 1 89 ? 10.591 -52.629 40.209 1.00 39.03 89 SER A CA 1
ATOM 612 C C . SER A 1 89 ? 10.962 -51.373 39.391 1.00 39.03 89 SER A C 1
ATOM 614 O O . SER A 1 89 ? 10.787 -50.241 39.839 1.00 39.03 89 SER A O 1
ATOM 616 N N . SER A 1 90 ? 11.348 -51.573 38.126 1.00 37.69 90 SER A N 1
ATOM 617 C CA . SER A 1 90 ? 11.478 -50.521 37.103 1.00 37.69 90 SER A CA 1
ATOM 618 C C . SER A 1 90 ? 10.115 -50.036 36.580 1.00 37.69 90 SER A C 1
ATOM 620 O O . SER A 1 90 ? 9.266 -50.875 36.268 1.00 37.69 90 SER A O 1
ATOM 622 N N . PRO A 1 91 ? 9.903 -48.722 36.372 1.00 48.91 91 PRO A N 1
ATOM 623 C CA . PRO A 1 91 ? 8.833 -48.227 35.522 1.00 48.91 91 PRO A CA 1
ATOM 624 C C . PRO A 1 91 ? 9.303 -48.100 34.063 1.00 48.91 91 PRO A C 1
ATOM 626 O O . PRO A 1 91 ? 10.425 -47.693 33.765 1.00 48.91 91 PRO A O 1
ATOM 629 N N . THR A 1 92 ? 8.396 -48.462 33.162 1.00 43.16 92 THR A N 1
ATOM 630 C CA . THR A 1 92 ? 8.421 -48.312 31.705 1.00 43.16 92 THR A CA 1
ATOM 631 C C . THR A 1 92 ? 9.035 -46.991 31.228 1.00 43.16 92 THR A C 1
ATOM 633 O O . THR A 1 92 ? 8.502 -45.914 31.491 1.00 43.16 92 THR A O 1
ATOM 636 N N . ALA A 1 93 ? 10.117 -47.078 30.449 1.00 43.72 93 ALA A N 1
ATOM 637 C CA . ALA A 1 93 ? 10.664 -45.962 29.686 1.00 43.72 93 ALA A CA 1
ATOM 638 C C . ALA A 1 93 ? 9.738 -45.645 28.498 1.00 43.72 93 ALA A C 1
ATOM 640 O O . ALA A 1 93 ? 9.821 -46.263 27.436 1.00 43.72 93 ALA A O 1
ATOM 641 N N . ALA A 1 94 ? 8.834 -44.684 28.688 1.00 47.22 94 ALA A N 1
ATOM 642 C CA . ALA A 1 94 ? 8.124 -44.050 27.589 1.00 47.22 94 ALA A CA 1
ATOM 643 C C . ALA A 1 94 ? 9.104 -43.139 26.836 1.00 47.22 94 ALA A C 1
ATOM 645 O O . ALA A 1 94 ? 9.636 -42.170 27.378 1.00 47.22 94 ALA A O 1
ATOM 646 N N . ARG A 1 95 ? 9.367 -43.494 25.579 1.00 47.72 95 ARG A N 1
ATOM 647 C CA . ARG A 1 95 ? 10.115 -42.698 24.607 1.00 47.72 95 ARG A CA 1
ATOM 648 C C . ARG A 1 95 ? 9.412 -41.350 24.434 1.00 47.72 95 ARG A C 1
ATOM 650 O O . ARG A 1 95 ? 8.332 -41.291 23.859 1.00 47.72 95 ARG A O 1
ATOM 657 N N . VAL A 1 96 ? 10.025 -40.283 24.941 1.00 43.94 96 VAL A N 1
ATOM 658 C CA . VAL A 1 96 ? 9.629 -38.908 24.624 1.00 43.94 96 VAL A CA 1
ATOM 659 C C . VAL A 1 96 ? 10.024 -38.669 23.172 1.00 43.94 96 VAL A C 1
ATOM 661 O O . VAL A 1 96 ? 11.198 -38.485 22.856 1.00 43.94 96 VAL A O 1
ATOM 664 N N . GLU A 1 97 ? 9.052 -38.748 22.270 1.00 51.00 97 GLU A N 1
ATOM 665 C CA . GLU A 1 97 ? 9.201 -38.185 20.936 1.00 51.00 97 GLU A CA 1
ATOM 666 C C . GLU A 1 97 ? 9.198 -36.668 21.086 1.00 51.00 97 GLU A C 1
ATOM 668 O O . GLU A 1 97 ? 8.162 -36.041 21.288 1.00 51.00 97 GLU A O 1
ATOM 673 N N . THR A 1 98 ? 10.393 -36.084 21.048 1.00 47.19 98 THR A N 1
ATOM 674 C CA . THR A 1 98 ? 10.579 -34.650 20.863 1.00 47.19 98 THR A CA 1
ATOM 675 C C . THR A 1 98 ? 9.915 -34.280 19.537 1.00 47.19 98 THR A C 1
ATOM 677 O O . THR A 1 98 ? 10.396 -34.734 18.492 1.00 47.19 98 THR A O 1
ATOM 680 N N . PRO A 1 99 ? 8.822 -33.496 19.516 1.00 52.25 99 PRO A N 1
ATOM 681 C CA . PRO A 1 99 ? 8.316 -33.003 18.252 1.00 52.25 99 PRO A CA 1
ATOM 682 C C . PRO A 1 99 ? 9.409 -32.116 17.656 1.00 52.25 99 PRO A C 1
ATOM 684 O O . PRO A 1 99 ? 9.944 -31.239 18.340 1.00 52.25 99 PRO A O 1
ATOM 687 N N . LEU A 1 100 ? 9.773 -32.369 16.395 1.00 45.00 100 LEU A N 1
ATOM 688 C CA . LEU A 1 100 ? 10.570 -31.429 15.621 1.00 45.00 100 LEU A CA 1
ATOM 689 C C . LEU A 1 100 ? 9.807 -30.104 15.606 1.00 45.00 100 LEU A C 1
ATOM 691 O O . LEU A 1 100 ? 8.839 -29.935 14.863 1.00 45.00 100 LEU A O 1
ATOM 695 N N . ALA A 1 101 ? 10.246 -29.171 16.446 1.00 46.72 101 ALA A N 1
ATOM 696 C CA . ALA A 1 101 ? 9.902 -27.775 16.316 1.00 46.72 101 ALA A CA 1
ATOM 697 C C . ALA A 1 101 ? 10.450 -27.325 14.960 1.00 46.72 101 ALA A C 1
ATOM 699 O O . ALA A 1 101 ? 11.633 -27.024 14.809 1.00 46.72 101 ALA A O 1
ATOM 700 N N . THR A 1 102 ? 9.581 -27.326 13.951 1.00 41.81 102 THR A N 1
ATOM 701 C CA . THR A 1 102 ? 9.778 -26.467 12.792 1.00 41.81 102 THR A CA 1
ATOM 702 C C . THR A 1 102 ? 9.837 -25.065 13.369 1.00 41.81 102 THR A C 1
ATOM 704 O O . THR A 1 102 ? 8.842 -24.582 13.910 1.00 41.81 102 THR A O 1
ATOM 707 N N . ALA A 1 103 ? 11.019 -24.455 13.353 1.00 41.59 103 ALA A N 1
ATOM 708 C CA . ALA A 1 103 ? 11.184 -23.060 13.702 1.00 41.59 103 ALA A CA 1
ATOM 709 C C . ALA A 1 103 ? 10.393 -22.241 12.676 1.00 41.59 103 ALA A C 1
ATOM 711 O O . ALA A 1 103 ? 10.908 -21.864 11.626 1.00 41.59 103 ALA A O 1
ATOM 712 N N . ALA A 1 104 ? 9.111 -22.017 12.957 1.00 42.03 104 ALA A N 1
ATOM 713 C CA . ALA A 1 104 ? 8.373 -20.928 12.362 1.00 42.03 104 ALA A CA 1
ATOM 714 C C . ALA A 1 104 ? 9.116 -19.667 12.801 1.00 42.03 104 ALA A C 1
ATOM 716 O O . ALA A 1 104 ? 9.042 -19.271 13.964 1.00 42.03 104 ALA A O 1
ATOM 717 N N . SER A 1 105 ? 9.907 -19.091 11.895 1.00 50.00 105 SER A N 1
ATOM 718 C CA . SER A 1 105 ? 10.333 -17.704 12.031 1.00 50.00 105 SER A CA 1
ATOM 719 C C . SER A 1 105 ? 9.057 -16.909 12.284 1.00 50.00 105 SER A C 1
ATOM 721 O O . SER A 1 105 ? 8.148 -16.907 11.450 1.00 50.00 105 SER A O 1
ATOM 723 N N . SER A 1 106 ? 8.913 -16.362 13.487 1.00 61.41 106 SER A N 1
ATOM 724 C CA . SER A 1 106 ? 7.734 -15.588 13.831 1.00 61.41 106 SER A CA 1
ATOM 725 C C . SER A 1 106 ? 7.807 -14.295 13.024 1.00 61.41 106 SER A C 1
ATOM 727 O O . SER A 1 106 ? 8.490 -13.357 13.420 1.00 61.41 106 SER A O 1
ATOM 729 N N . ALA A 1 107 ? 7.128 -14.256 11.873 1.00 86.38 107 ALA A N 1
ATOM 730 C CA . ALA A 1 107 ? 7.029 -13.062 11.029 1.00 86.38 107 ALA A CA 1
ATOM 731 C C . ALA A 1 107 ? 6.408 -11.859 11.770 1.00 86.38 107 ALA A C 1
ATOM 733 O O . ALA A 1 107 ? 6.462 -10.739 11.276 1.00 86.38 107 ALA A O 1
ATOM 734 N N . PHE A 1 108 ? 5.823 -12.102 12.948 1.00 93.12 108 PHE A N 1
ATOM 735 C CA . PHE A 1 108 ? 5.218 -11.118 13.832 1.00 93.12 108 PHE A CA 1
ATOM 736 C C . PHE A 1 108 ? 5.647 -11.359 15.292 1.00 93.12 108 PHE A C 1
ATOM 738 O O . PHE A 1 108 ? 5.899 -12.512 15.658 1.00 93.12 108 PHE A O 1
ATOM 745 N N . PRO A 1 109 ? 5.675 -10.320 16.145 1.00 94.88 109 PRO A N 1
ATOM 746 C CA . PRO A 1 109 ? 5.410 -8.920 15.810 1.00 94.88 109 PRO A CA 1
ATOM 747 C C . PRO A 1 109 ? 6.492 -8.337 14.890 1.00 94.88 109 PRO A C 1
ATOM 749 O O . PRO A 1 109 ? 7.643 -8.765 14.935 1.00 94.88 109 PRO A O 1
ATOM 752 N N . VAL A 1 110 ? 6.118 -7.364 14.059 1.00 96.75 110 VAL A N 1
ATOM 753 C CA . VAL A 1 110 ? 7.058 -6.612 13.217 1.00 96.75 110 VAL A CA 1
ATOM 754 C C . VAL A 1 110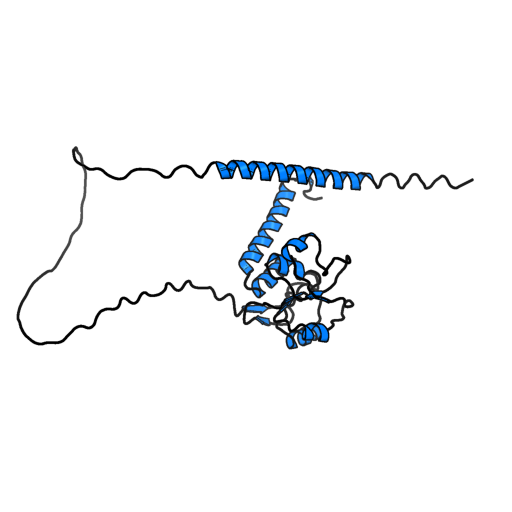 ? 6.905 -5.119 13.473 1.00 96.75 110 VAL A C 1
ATOM 756 O O . VAL A 1 110 ? 5.793 -4.618 13.624 1.00 96.75 110 VAL A O 1
ATOM 759 N N . ALA A 1 111 ? 8.027 -4.410 13.541 1.00 97.38 111 ALA A N 1
ATOM 760 C CA . ALA A 1 111 ? 8.073 -2.961 13.660 1.00 97.38 111 ALA A CA 1
ATOM 761 C C . ALA A 1 111 ? 8.568 -2.370 12.337 1.00 97.38 111 ALA A C 1
ATOM 763 O O . ALA A 1 111 ? 9.596 -2.798 11.808 1.00 97.38 111 ALA A O 1
ATOM 764 N N . ILE A 1 112 ? 7.825 -1.410 11.793 1.00 97.75 112 ILE A N 1
ATOM 765 C CA . ILE A 1 112 ? 8.137 -0.749 10.525 1.00 97.75 112 ILE A CA 1
ATOM 766 C C . ILE A 1 112 ? 8.440 0.718 10.800 1.00 97.75 112 ILE A C 1
ATOM 768 O O . ILE A 1 112 ? 7.572 1.455 11.264 1.00 97.75 112 ILE A O 1
ATOM 772 N N . GLU A 1 113 ? 9.666 1.138 10.505 1.00 97.75 113 GLU A N 1
ATOM 773 C CA . GLU A 1 113 ? 10.055 2.547 10.537 1.00 97.75 113 GLU A CA 1
ATOM 774 C C . GLU A 1 113 ? 9.568 3.267 9.275 1.00 97.75 113 GLU A C 1
ATOM 776 O O . GLU A 1 113 ? 9.618 2.729 8.167 1.00 97.75 113 GLU A O 1
ATOM 781 N N . HIS A 1 114 ? 9.095 4.497 9.441 1.00 97.44 114 HIS A N 1
ATOM 782 C CA . HIS A 1 114 ? 8.606 5.350 8.362 1.00 97.44 114 HIS A CA 1
ATOM 783 C C . HIS A 1 114 ? 8.724 6.833 8.749 1.00 97.44 114 HIS A C 1
ATOM 785 O O . HIS A 1 114 ? 9.072 7.173 9.881 1.00 97.44 114 HIS A O 1
ATOM 791 N N . LYS A 1 115 ? 8.360 7.746 7.840 1.00 96.88 115 LYS A N 1
ATOM 792 C CA . LYS A 1 115 ? 8.490 9.209 8.004 1.00 96.88 115 LYS A CA 1
ATOM 793 C C . LYS A 1 115 ? 7.955 9.766 9.330 1.00 96.88 115 LYS A C 1
ATOM 795 O O . LYS A 1 115 ? 8.501 10.738 9.845 1.00 96.88 115 LYS A O 1
ATOM 800 N N . PHE A 1 116 ? 6.913 9.152 9.888 1.00 98.06 116 PHE A N 1
ATOM 801 C CA . PHE A 1 116 ? 6.231 9.625 11.098 1.00 98.06 116 PHE A CA 1
ATOM 802 C C . PHE A 1 116 ? 6.567 8.853 12.386 1.00 98.06 116 PHE A C 1
ATOM 804 O O . PHE A 1 116 ? 5.910 9.057 13.406 1.00 98.06 116 PHE A O 1
ATOM 811 N N . GLY A 1 117 ? 7.576 7.972 12.361 1.00 97.19 117 GLY A N 1
ATOM 812 C CA . GLY A 1 117 ? 7.992 7.164 13.511 1.00 97.19 117 GLY A CA 1
ATOM 813 C C . GLY A 1 117 ? 8.012 5.670 13.203 1.00 97.19 117 GLY A C 1
ATOM 814 O O . GLY A 1 117 ? 8.495 5.261 12.151 1.00 97.19 117 GLY A O 1
ATOM 815 N N . VAL A 1 118 ? 7.496 4.863 14.129 1.00 98.00 118 VAL A N 1
ATOM 816 C CA . VAL A 1 118 ? 7.472 3.399 14.026 1.00 98.00 118 VAL A CA 1
ATOM 817 C C . VAL A 1 118 ? 6.041 2.906 14.185 1.00 98.00 118 VAL A C 1
ATOM 819 O O . VAL A 1 118 ? 5.350 3.319 15.116 1.00 98.00 118 VAL A O 1
ATOM 822 N N . THR A 1 119 ? 5.620 2.003 13.306 1.00 98.44 119 THR A N 1
ATOM 823 C CA . THR A 1 119 ? 4.362 1.266 13.436 1.00 98.44 119 THR A CA 1
ATOM 824 C C . THR A 1 119 ? 4.647 -0.170 13.847 1.00 98.44 119 THR A C 1
ATOM 826 O O . THR A 1 119 ? 5.332 -0.905 13.136 1.00 98.44 119 THR A O 1
ATOM 829 N N . GLU A 1 120 ? 4.101 -0.578 14.990 1.00 97.94 120 GLU A N 1
ATOM 830 C CA . GLU A 1 120 ? 4.124 -1.967 15.444 1.00 97.94 120 GLU A CA 1
ATOM 831 C C . GLU A 1 120 ? 2.914 -2.727 14.895 1.00 97.94 120 GLU A C 1
ATOM 833 O O . GLU A 1 120 ? 1.768 -2.294 15.023 1.00 97.94 120 GLU A O 1
ATOM 838 N N . ILE A 1 121 ? 3.173 -3.889 14.302 1.00 98.00 121 ILE A N 1
ATOM 839 C CA . ILE A 1 121 ? 2.159 -4.789 13.763 1.00 98.00 121 ILE A CA 1
ATOM 840 C C . ILE A 1 121 ? 2.256 -6.098 14.555 1.00 98.00 121 ILE A C 1
ATOM 842 O O . ILE A 1 121 ? 3.211 -6.860 14.377 1.00 98.00 121 ILE A O 1
ATOM 846 N N . PRO A 1 122 ? 1.304 -6.369 15.466 1.00 95.75 122 PRO A N 1
ATOM 847 C CA . PRO A 1 122 ? 1.434 -7.464 16.425 1.00 95.75 122 PRO A CA 1
ATOM 848 C C . PRO A 1 122 ? 1.165 -8.848 15.819 1.00 95.75 122 PRO A C 1
ATOM 850 O O . PRO A 1 122 ? 1.627 -9.852 16.356 1.00 95.75 122 PRO A O 1
ATOM 853 N N . ALA A 1 123 ? 0.404 -8.916 14.726 1.00 96.19 123 ALA A N 1
ATOM 854 C CA . ALA A 1 123 ? -0.013 -10.150 14.071 1.00 96.19 123 ALA A CA 1
ATOM 855 C C . ALA A 1 123 ? -0.279 -9.905 12.582 1.00 96.19 123 ALA A C 1
ATOM 857 O O . ALA A 1 123 ? -0.419 -8.760 12.157 1.00 96.19 123 ALA A O 1
ATOM 858 N N . GLN A 1 124 ? -0.398 -10.985 11.805 1.00 96.31 124 GLN A N 1
ATOM 859 C CA . GLN A 1 124 ? -0.664 -10.883 10.374 1.00 96.31 124 GLN A CA 1
ATOM 860 C C . GLN A 1 124 ? -2.003 -10.172 10.097 1.00 96.31 124 GLN A C 1
ATOM 862 O O . GLN A 1 124 ? -3.046 -10.717 10.479 1.00 96.31 124 GLN A O 1
ATOM 867 N N . PRO A 1 125 ? -1.998 -9.030 9.381 1.00 97.62 125 PRO A N 1
ATOM 868 C CA . PRO A 1 125 ? -3.214 -8.290 9.052 1.00 97.62 125 PRO A CA 1
ATOM 869 C C . PRO A 1 125 ? -4.212 -9.122 8.240 1.00 97.62 125 PRO A C 1
ATOM 871 O O . PRO A 1 125 ? -3.821 -9.882 7.351 1.00 97.62 125 PRO A O 1
ATOM 874 N N . GLN A 1 126 ? -5.500 -8.965 8.539 1.00 97.00 126 GLN A N 1
ATOM 875 C CA . GLN A 1 126 ? -6.627 -9.627 7.871 1.00 97.00 126 GLN A CA 1
ATOM 876 C C . GLN A 1 126 ? -7.614 -8.621 7.257 1.00 97.00 126 GLN A C 1
ATOM 878 O O . GLN A 1 126 ? -8.406 -8.974 6.385 1.00 97.00 126 GLN A O 1
ATOM 883 N N . ARG A 1 127 ? -7.605 -7.368 7.720 1.00 98.44 127 ARG A N 1
ATOM 884 C CA . ARG A 1 127 ? -8.535 -6.294 7.358 1.00 98.44 127 ARG A CA 1
ATOM 885 C C . ARG A 1 127 ? -7.749 -5.051 6.961 1.00 98.44 127 ARG A C 1
ATOM 887 O O . ARG A 1 127 ? -7.666 -4.079 7.712 1.00 98.44 127 ARG A O 1
ATOM 894 N N . VAL A 1 128 ? -7.196 -5.088 5.753 1.00 98.81 128 VAL A N 1
ATOM 895 C CA . VAL A 1 128 ? -6.318 -4.027 5.250 1.00 98.81 128 VAL A CA 1
ATOM 896 C C . VAL A 1 128 ? -7.100 -2.990 4.452 1.00 98.81 128 VAL A C 1
ATOM 898 O O . VAL A 1 128 ? -7.842 -3.336 3.532 1.00 98.81 128 VAL A O 1
ATOM 901 N N . VAL A 1 129 ? -6.916 -1.712 4.777 1.00 98.88 129 VAL A N 1
ATOM 902 C CA . VAL A 1 129 ? -7.384 -0.587 3.952 1.00 98.88 129 VAL A CA 1
ATOM 903 C C . VAL A 1 129 ? -6.214 -0.060 3.125 1.00 98.88 129 VAL A C 1
ATOM 905 O O . VAL A 1 129 ? -5.175 0.284 3.686 1.00 98.88 129 VAL A O 1
ATOM 908 N N . ALA A 1 130 ? -6.393 0.041 1.807 1.00 98.62 130 ALA A N 1
ATOM 909 C CA . ALA A 1 130 ? -5.441 0.671 0.895 1.00 98.62 130 ALA A CA 1
ATOM 910 C C . ALA A 1 130 ? -5.785 2.164 0.734 1.00 98.62 130 ALA A C 1
ATOM 912 O O . ALA A 1 130 ? -6.688 2.522 -0.023 1.00 98.62 130 ALA A O 1
ATOM 913 N N . LEU A 1 131 ? -5.108 3.033 1.490 1.00 98.19 131 LEU A N 1
ATOM 914 C CA . LEU A 1 131 ? -5.246 4.495 1.428 1.00 98.19 131 LEU A CA 1
ATOM 915 C C . LEU A 1 131 ? -4.220 5.180 0.518 1.00 98.19 131 LEU A C 1
ATOM 917 O O . LEU A 1 131 ? -4.460 6.318 0.101 1.00 98.19 131 LEU A O 1
ATOM 921 N N . GLY A 1 132 ? -3.084 4.551 0.215 1.00 97.44 132 GLY A N 1
ATOM 922 C CA . GLY A 1 132 ? -2.235 5.026 -0.875 1.00 97.44 132 GLY A CA 1
ATOM 923 C C . GLY A 1 132 ? -2.913 4.812 -2.227 1.00 97.44 132 GLY A C 1
ATOM 924 O O . GLY A 1 132 ? -3.674 3.863 -2.401 1.00 97.44 132 GLY A O 1
ATOM 925 N N . TYR A 1 133 ? -2.653 5.699 -3.187 1.00 97.12 133 TYR A N 1
ATOM 926 C CA . TYR A 1 133 ? -3.318 5.669 -4.497 1.00 97.12 133 TYR A CA 1
ATOM 927 C C . TYR A 1 133 ? -2.975 4.433 -5.342 1.00 97.12 133 TYR A C 1
ATOM 929 O O . TYR A 1 133 ? -3.705 4.113 -6.280 1.00 97.12 133 TYR A O 1
ATOM 937 N N . SER A 1 134 ? -1.867 3.761 -5.023 1.00 97.31 134 SER A N 1
ATOM 938 C CA . SER A 1 134 ? -1.395 2.551 -5.701 1.00 97.31 134 SER A CA 1
ATOM 939 C C . SER A 1 134 ? -1.163 1.378 -4.750 1.00 97.31 134 SER A C 1
ATOM 941 O O . SER A 1 134 ? -0.626 0.361 -5.173 1.00 97.31 134 SER A O 1
ATOM 943 N N . ASP A 1 135 ? -1.506 1.506 -3.465 1.00 98.44 135 ASP A N 1
ATOM 944 C CA . ASP A 1 135 ? -1.148 0.507 -2.449 1.00 98.44 135 ASP A CA 1
ATOM 945 C C . ASP A 1 135 ? -1.945 -0.801 -2.619 1.00 98.44 135 ASP A C 1
ATOM 947 O O . ASP A 1 135 ? -1.504 -1.857 -2.171 1.00 98.44 135 ASP A O 1
ATOM 951 N N . GLN A 1 136 ? -3.095 -0.770 -3.301 1.00 98.62 136 GLN A N 1
ATOM 952 C CA . GLN A 1 136 ? -3.901 -1.956 -3.596 1.00 98.62 136 GLN A CA 1
ATOM 953 C C . GLN A 1 136 ? -3.171 -2.975 -4.478 1.00 98.62 136 GLN A C 1
ATOM 955 O O . GLN A 1 136 ? -3.360 -4.173 -4.288 1.00 98.62 136 GLN A O 1
ATOM 960 N N . ASP A 1 137 ? -2.314 -2.529 -5.395 1.00 98.62 137 ASP A N 1
ATOM 961 C CA . ASP A 1 137 ? -1.614 -3.409 -6.333 1.00 98.62 137 ASP A CA 1
ATOM 962 C C . ASP A 1 137 ? -0.593 -4.330 -5.635 1.00 98.62 137 ASP A C 1
ATOM 964 O O . ASP A 1 137 ? -0.703 -5.550 -5.789 1.00 98.62 137 ASP A O 1
ATOM 968 N N . PRO A 1 138 ? 0.365 -3.825 -4.824 1.00 98.44 138 PRO A N 1
ATOM 969 C CA . PRO A 1 138 ? 1.268 -4.691 -4.073 1.00 98.44 138 PRO A CA 1
ATOM 970 C C . PRO A 1 138 ? 0.532 -5.517 -3.014 1.00 98.44 138 PRO A C 1
ATOM 972 O O . PRO A 1 138 ? 0.916 -6.659 -2.784 1.00 98.44 138 PRO A O 1
ATOM 975 N N . LEU A 1 139 ? -0.540 -5.002 -2.395 1.00 98.75 139 LEU A N 1
ATOM 976 C CA . LEU A 1 139 ? -1.360 -5.802 -1.475 1.00 98.75 139 LEU A CA 1
ATOM 977 C C . LEU A 1 139 ? -1.937 -7.035 -2.182 1.00 98.75 139 LEU A C 1
ATOM 979 O O . LEU A 1 139 ? -1.751 -8.156 -1.704 1.00 98.75 139 LEU A O 1
ATOM 983 N N . LEU A 1 140 ? -2.570 -6.833 -3.341 1.00 98.75 140 LEU A N 1
ATOM 984 C CA . LEU A 1 140 ? -3.163 -7.902 -4.140 1.00 98.75 140 LEU A CA 1
ATOM 985 C C . LEU A 1 140 ? -2.104 -8.889 -4.640 1.00 98.75 140 LEU A C 1
ATOM 987 O O . LEU A 1 140 ? -2.275 -10.092 -4.459 1.00 98.75 140 LEU A O 1
ATOM 991 N N . ALA A 1 141 ? -0.980 -8.399 -5.168 1.00 98.50 141 ALA A N 1
ATOM 992 C CA . ALA A 1 141 ? 0.124 -9.245 -5.628 1.00 98.50 141 ALA A CA 1
ATOM 993 C C . ALA A 1 141 ? 0.746 -10.095 -4.499 1.00 98.50 141 ALA A C 1
ATOM 995 O O . ALA A 1 141 ? 1.242 -11.193 -4.738 1.00 98.50 141 ALA A O 1
ATOM 996 N N . LEU A 1 142 ? 0.691 -9.615 -3.252 1.00 98.44 142 LEU A N 1
ATOM 997 C CA . LEU A 1 142 ? 1.136 -10.342 -2.058 1.00 98.44 142 LEU A CA 1
ATOM 998 C C . LEU A 1 142 ? 0.045 -11.247 -1.456 1.00 98.44 142 LEU A C 1
ATOM 1000 O O . LEU A 1 142 ? 0.224 -11.800 -0.364 1.00 98.44 142 LEU A O 1
ATOM 1004 N N . GLY A 1 143 ? -1.078 -11.414 -2.159 1.00 97.62 143 GLY A N 1
ATOM 1005 C CA . GLY A 1 143 ? -2.188 -12.285 -1.780 1.00 97.62 143 GLY A CA 1
ATOM 1006 C C . GLY A 1 143 ? -3.114 -11.699 -0.714 1.00 97.62 143 GLY A C 1
ATOM 1007 O O . GLY A 1 143 ? -3.855 -12.446 -0.073 1.00 97.62 143 GLY A O 1
ATOM 1008 N N . VAL A 1 144 ? -3.078 -10.382 -0.488 1.00 98.31 144 VAL A N 1
ATOM 1009 C CA . VAL A 1 144 ? -3.947 -9.684 0.465 1.00 98.31 144 VAL A CA 1
ATOM 1010 C C . VAL A 1 144 ? -4.987 -8.868 -0.286 1.00 98.31 144 VAL A C 1
ATOM 1012 O O . VAL A 1 144 ? -4.683 -7.895 -0.969 1.00 98.31 144 VAL A O 1
ATOM 1015 N N . ARG A 1 145 ? -6.254 -9.240 -0.113 1.00 98.50 145 ARG A N 1
ATOM 1016 C CA . ARG A 1 145 ? -7.387 -8.514 -0.689 1.00 98.50 145 ARG A CA 1
ATOM 1017 C C . ARG A 1 145 ? -7.817 -7.404 0.274 1.00 98.50 145 ARG A C 1
ATOM 1019 O O . ARG A 1 145 ? -8.261 -7.726 1.379 1.00 98.50 145 ARG A O 1
ATOM 1026 N N . PRO A 1 146 ? -7.675 -6.117 -0.089 1.00 98.62 146 PRO A N 1
ATOM 1027 C CA . PRO A 1 146 ? -8.066 -5.027 0.794 1.00 98.62 146 PRO A CA 1
ATOM 1028 C C . PRO A 1 146 ? -9.586 -5.011 0.998 1.00 98.62 146 PRO A C 1
ATOM 1030 O O . PRO A 1 146 ? -10.344 -5.416 0.122 1.00 98.62 146 PRO A O 1
ATOM 1033 N N . ILE A 1 147 ? -10.042 -4.517 2.150 1.00 98.75 147 ILE A N 1
ATOM 1034 C CA . ILE A 1 147 ? -11.477 -4.309 2.423 1.00 98.75 147 ILE A CA 1
ATOM 1035 C C . ILE A 1 147 ? -11.980 -2.971 1.875 1.00 98.75 147 ILE A C 1
ATOM 1037 O O . ILE A 1 147 ? -13.183 -2.787 1.704 1.00 98.75 147 ILE A O 1
ATOM 1041 N N . ALA A 1 148 ? -11.062 -2.043 1.603 1.00 98.69 148 ALA A N 1
ATOM 1042 C CA . ALA A 1 148 ? -11.347 -0.779 0.951 1.00 98.69 148 ALA A CA 1
ATOM 1043 C C . ALA A 1 148 ? -10.127 -0.273 0.179 1.00 98.69 148 ALA A C 1
ATOM 1045 O O . ALA A 1 148 ? -8.988 -0.490 0.601 1.00 98.69 148 ALA A O 1
ATOM 1046 N N . VAL A 1 149 ? -10.388 0.416 -0.928 1.00 98.56 149 VAL A N 1
ATOM 1047 C CA . VAL A 1 149 ? -9.384 0.994 -1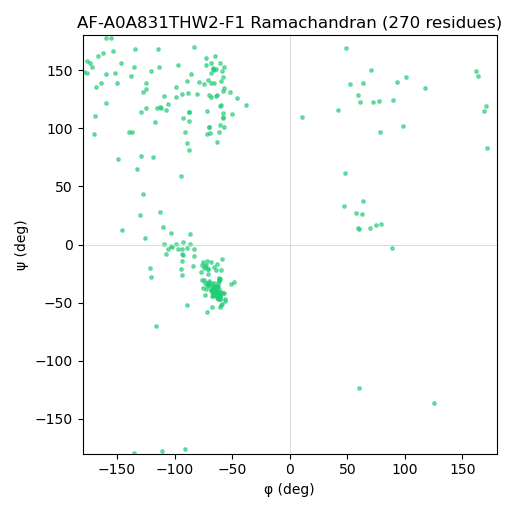.825 1.00 98.56 149 VAL A CA 1
ATOM 1048 C C . VAL A 1 149 ? -9.702 2.468 -2.034 1.00 98.56 149 VAL A C 1
ATOM 1050 O O . VAL A 1 149 ? -10.843 2.835 -2.331 1.00 98.56 149 VAL A O 1
ATOM 1053 N N . ARG A 1 150 ? -8.700 3.333 -1.875 1.00 97.44 150 ARG A N 1
ATOM 1054 C CA . ARG A 1 150 ? -8.825 4.748 -2.220 1.00 97.44 150 ARG A CA 1
ATOM 1055 C C . ARG A 1 150 ? -8.904 4.906 -3.732 1.00 97.44 150 ARG A C 1
ATOM 1057 O O . ARG A 1 150 ? -8.055 4.419 -4.470 1.00 97.44 150 ARG A O 1
ATOM 1064 N N . TYR A 1 151 ? -9.920 5.627 -4.186 1.00 97.19 151 TYR A N 1
ATOM 1065 C CA . TYR A 1 151 ? -10.046 5.967 -5.596 1.00 97.19 151 TYR A CA 1
ATOM 1066 C C . TYR A 1 151 ? -8.913 6.906 -6.039 1.00 97.19 151 TYR A C 1
ATOM 1068 O O . TYR A 1 151 ? -8.586 7.859 -5.329 1.00 97.19 151 TYR A O 1
ATOM 1076 N N . TRP A 1 152 ? -8.367 6.669 -7.235 1.00 95.12 152 TRP A N 1
ATOM 1077 C CA . TRP A 1 152 ? -7.426 7.582 -7.887 1.00 95.12 152 TRP A CA 1
ATOM 1078 C C . TRP A 1 152 ? -7.995 8.148 -9.192 1.00 95.12 152 TRP A C 1
ATOM 1080 O O . TRP A 1 152 ? -8.299 9.339 -9.262 1.00 95.12 152 TRP A O 1
ATOM 1090 N N . PHE A 1 153 ? -8.125 7.316 -10.228 1.00 95.31 153 PHE A N 1
ATOM 1091 C CA . PHE A 1 153 ? -8.658 7.696 -11.537 1.00 95.31 153 PHE A CA 1
ATOM 1092 C C . PHE A 1 153 ? -9.134 6.462 -12.321 1.00 95.31 153 PHE A C 1
ATOM 1094 O O . PHE A 1 153 ? -8.961 5.328 -11.874 1.00 95.31 153 PHE A O 1
ATOM 1101 N N . GLY A 1 154 ? -9.690 6.691 -13.515 1.00 94.25 154 GLY A N 1
ATOM 1102 C CA . GLY A 1 154 ? -9.963 5.646 -14.509 1.00 94.25 154 GLY A CA 1
ATOM 1103 C C . GLY A 1 154 ? -11.328 4.969 -14.387 1.00 94.25 154 GLY A C 1
ATOM 1104 O O . GLY A 1 154 ? -11.642 4.145 -15.237 1.00 94.25 154 GLY A O 1
ATOM 1105 N N . ASP A 1 155 ? -12.130 5.324 -13.373 1.00 92.50 155 ASP A N 1
ATOM 1106 C CA . ASP A 1 155 ? -13.475 4.778 -13.111 1.00 92.50 155 ASP A CA 1
ATOM 1107 C C . ASP A 1 155 ? -13.551 3.238 -13.187 1.00 92.50 155 ASP A C 1
ATOM 1109 O O . ASP A 1 155 ? -14.564 2.648 -13.571 1.00 92.50 155 ASP A O 1
ATOM 1113 N N . GLU A 1 156 ? -12.459 2.576 -12.802 1.00 96.19 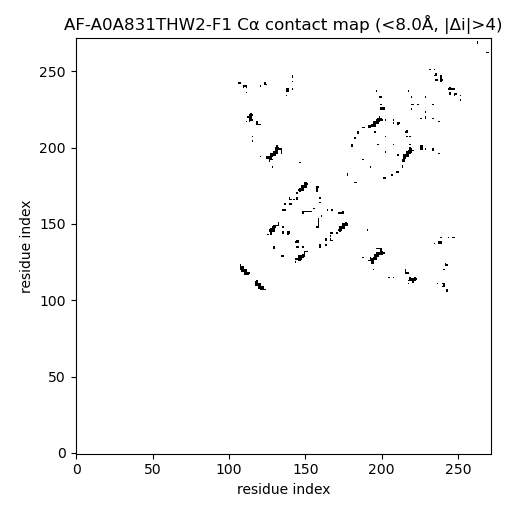156 GLU A N 1
ATOM 1114 C CA . GLU A 1 156 ? -12.358 1.123 -12.798 1.00 96.19 156 GLU A CA 1
ATOM 1115 C C . GLU A 1 156 ? -13.227 0.515 -11.684 1.00 96.19 156 GLU A C 1
ATOM 1117 O O . GLU A 1 156 ? -13.281 1.061 -10.572 1.00 96.19 156 GLU A O 1
ATOM 1122 N N . PRO A 1 157 ? -13.891 -0.635 -11.925 1.00 95.75 157 PRO A N 1
ATOM 1123 C CA . PRO A 1 157 ? -14.626 -1.340 -10.884 1.00 95.75 157 PRO A CA 1
ATOM 1124 C C . PRO A 1 157 ? -13.749 -1.566 -9.651 1.00 95.75 157 PRO A C 1
ATOM 1126 O O . PRO A 1 157 ? -12.613 -2.025 -9.759 1.00 95.75 157 PRO A O 1
ATOM 1129 N N . HIS A 1 158 ? -14.278 -1.225 -8.473 1.00 97.19 158 HIS A N 1
ATOM 1130 C CA . HIS A 1 158 ? -13.571 -1.351 -7.193 1.00 97.19 158 HIS A CA 1
ATOM 1131 C C . HIS A 1 158 ? -12.253 -0.554 -7.086 1.00 97.19 158 HIS A C 1
ATOM 1133 O O . HIS A 1 158 ? -11.484 -0.792 -6.159 1.00 97.19 158 HIS A O 1
ATOM 1139 N N . ALA A 1 159 ? -11.999 0.395 -7.999 1.00 97.62 159 ALA A N 1
ATOM 1140 C CA . ALA A 1 159 ? -10.718 1.094 -8.149 1.00 97.62 159 ALA A CA 1
ATOM 1141 C C . ALA A 1 159 ? -9.518 0.149 -8.396 1.00 97.62 159 ALA A C 1
ATOM 1143 O O . ALA A 1 159 ? -8.374 0.481 -8.079 1.00 97.62 159 ALA A O 1
ATOM 1144 N N . VAL A 1 160 ? -9.778 -1.027 -8.984 1.00 98.12 160 VAL A N 1
ATOM 1145 C CA . VAL A 1 160 ? -8.761 -2.029 -9.326 1.00 98.12 160 VAL A CA 1
ATOM 1146 C C . VAL A 1 160 ? -8.651 -2.158 -10.840 1.00 98.12 160 VAL A C 1
ATOM 1148 O O . VAL A 1 160 ? -9.594 -2.538 -11.540 1.00 98.12 160 VAL A O 1
ATOM 1151 N N . PHE A 1 161 ? -7.464 -1.850 -11.348 1.00 97.88 161 PHE A N 1
ATOM 1152 C CA . PHE A 1 161 ? -7.173 -1.857 -12.774 1.00 97.88 161 PHE A CA 1
ATOM 1153 C C . PHE A 1 161 ? -7.074 -3.282 -13.344 1.00 97.88 161 PHE A C 1
ATOM 1155 O O . PHE A 1 161 ? -6.851 -4.237 -12.596 1.00 97.88 161 PHE A O 1
ATOM 1162 N N . PRO A 1 162 ? -7.205 -3.455 -14.679 1.00 98.19 162 PRO A N 1
ATOM 1163 C CA . PRO A 1 162 ? -7.293 -4.770 -15.316 1.00 98.19 162 PRO A CA 1
ATOM 1164 C C . PRO A 1 162 ? -6.197 -5.772 -14.937 1.00 98.19 162 PRO A C 1
ATOM 1166 O O . PRO A 1 162 ? -6.483 -6.962 -14.864 1.00 98.19 162 PRO A O 1
ATOM 1169 N N . TRP A 1 163 ? -4.971 -5.311 -14.681 1.00 97.56 163 TRP A N 1
ATOM 1170 C CA . TRP A 1 163 ? -3.832 -6.174 -14.345 1.00 97.56 163 TRP A CA 1
ATOM 1171 C C . TRP A 1 163 ? -3.916 -6.823 -12.958 1.00 97.56 163 TRP A C 1
ATOM 1173 O O . TRP A 1 163 ? -3.256 -7.831 -12.741 1.00 97.56 163 TRP A O 1
ATOM 1183 N N . ALA A 1 164 ? -4.714 -6.276 -12.037 1.00 98.00 164 ALA A N 1
ATOM 1184 C CA . ALA A 1 164 ? -4.834 -6.768 -10.662 1.00 98.00 164 ALA A CA 1
ATOM 1185 C C . ALA A 1 164 ? -6.189 -7.446 -10.373 1.00 98.00 164 ALA A C 1
ATOM 1187 O O . ALA A 1 164 ? -6.431 -7.914 -9.260 1.00 98.00 164 ALA A O 1
ATOM 1188 N N . ARG A 1 165 ? -7.091 -7.526 -11.364 1.00 96.69 165 ARG A N 1
ATOM 1189 C CA . ARG A 1 165 ? -8.440 -8.096 -11.183 1.00 96.69 165 ARG A CA 1
ATOM 1190 C C . ARG A 1 165 ? -8.425 -9.586 -10.855 1.00 96.69 165 ARG A C 1
ATOM 1192 O O . ARG A 1 165 ? -9.242 -10.025 -10.052 1.00 96.69 165 ARG A O 1
ATOM 1199 N N . ASP A 1 166 ? -7.505 -10.341 -11.447 1.00 98.00 166 ASP A N 1
ATOM 1200 C CA . ASP A 1 166 ? -7.395 -11.780 -11.189 1.00 98.00 166 ASP A CA 1
ATOM 1201 C C . ASP A 1 166 ? -7.022 -12.047 -9.720 1.00 98.00 166 ASP A C 1
ATOM 1203 O O . ASP A 1 166 ? -7.614 -12.915 -9.078 1.00 98.00 166 ASP A O 1
ATOM 1207 N N . GLU A 1 167 ? -6.128 -11.231 -9.154 1.00 98.12 167 GLU A N 1
ATOM 1208 C CA . GLU A 1 167 ? -5.738 -11.308 -7.740 1.00 98.12 167 GLU A CA 1
ATOM 1209 C C . GLU A 1 167 ? -6.865 -10.847 -6.796 1.00 98.12 167 GLU A C 1
ATOM 1211 O O . GLU A 1 167 ? -7.080 -11.428 -5.722 1.00 98.12 167 GLU A O 1
ATOM 1216 N N . LEU A 1 168 ? -7.646 -9.839 -7.213 1.00 98.12 168 LEU A N 1
ATOM 1217 C CA . LEU A 1 168 ? -8.841 -9.397 -6.486 1.00 98.12 168 LEU A CA 1
ATOM 1218 C C . LEU A 1 168 ? -9.903 -10.505 -6.421 1.00 98.12 168 LEU A C 1
ATOM 1220 O O . LEU A 1 168 ? -10.531 -10.706 -5.377 1.00 98.12 168 LEU A O 1
ATOM 1224 N N . GLY A 1 169 ? -10.090 -11.236 -7.520 1.00 97.62 169 GLY A N 1
ATOM 1225 C CA . GLY A 1 169 ? -11.083 -12.294 -7.644 1.00 97.62 169 GLY A CA 1
ATOM 1226 C C . GLY A 1 169 ? -12.509 -11.779 -7.442 1.00 97.62 169 GLY A C 1
ATOM 1227 O O . GLY A 1 169 ? -12.975 -10.887 -8.143 1.00 97.62 169 GLY A O 1
ATOM 1228 N N . ASP A 1 170 ? -13.216 -12.369 -6.484 1.00 97.06 170 ASP A N 1
ATOM 1229 C CA . ASP A 1 170 ? -14.603 -12.063 -6.127 1.00 97.06 170 ASP A CA 1
ATOM 1230 C C . ASP A 1 170 ? -14.745 -11.020 -5.005 1.00 97.06 170 ASP A C 1
ATOM 1232 O O . ASP A 1 170 ? -15.861 -10.720 -4.579 1.00 97.06 170 ASP A O 1
ATOM 1236 N N . ALA A 1 171 ? -13.636 -10.466 -4.503 1.00 97.69 171 ALA A N 1
ATOM 1237 C CA . ALA A 1 171 ? -13.698 -9.447 -3.465 1.00 97.69 171 ALA A CA 1
ATOM 1238 C C . ALA A 1 171 ? -14.298 -8.136 -3.992 1.00 97.69 171 ALA A C 1
ATOM 1240 O O . ALA A 1 171 ? -13.962 -7.656 -5.073 1.00 97.69 171 ALA A O 1
ATOM 1241 N N . THR A 1 172 ? -15.150 -7.521 -3.173 1.00 97.88 172 THR A N 1
ATOM 1242 C CA . THR A 1 172 ? -15.828 -6.256 -3.479 1.00 97.88 172 THR A CA 1
ATOM 1243 C C . THR A 1 172 ? -15.436 -5.188 -2.453 1.00 97.88 172 THR A C 1
ATOM 1245 O O . THR A 1 172 ? -16.225 -4.910 -1.544 1.00 97.88 172 THR A O 1
ATOM 1248 N N . PRO A 1 173 ? -14.218 -4.619 -2.519 1.00 98.19 173 PRO A N 1
ATOM 1249 C CA . PRO A 1 173 ? -13.796 -3.614 -1.557 1.00 98.19 173 PRO A CA 1
ATOM 1250 C C . PRO A 1 173 ? -14.623 -2.338 -1.689 1.00 98.19 173 PRO A C 1
ATOM 1252 O O . PRO A 1 173 ? -15.073 -1.961 -2.779 1.00 98.19 173 PRO A O 1
ATOM 1255 N N . ASP A 1 174 ? -14.766 -1.652 -0.561 1.00 98.00 174 ASP A N 1
ATOM 1256 C CA . ASP A 1 174 ? -15.327 -0.312 -0.499 1.00 98.00 174 ASP A CA 1
ATOM 1257 C C . ASP A 1 174 ? -14.430 0.667 -1.264 1.00 98.00 174 ASP A C 1
ATOM 1259 O O . ASP A 1 174 ? -13.232 0.770 -0.999 1.00 98.00 174 ASP A O 1
ATOM 1263 N N . VAL A 1 175 ? -15.007 1.436 -2.186 1.00 97.88 175 VAL A N 1
ATOM 1264 C CA . VAL A 1 175 ? -14.267 2.499 -2.873 1.00 97.88 175 VAL A CA 1
ATOM 1265 C C . VAL A 1 175 ? -14.361 3.780 -2.056 1.00 97.88 175 VAL A C 1
ATOM 1267 O O . VAL A 1 175 ? -15.435 4.371 -1.906 1.00 97.88 175 VAL A O 1
ATOM 1270 N N . LEU A 1 176 ? -13.221 4.223 -1.536 1.00 96.88 176 LEU A N 1
ATOM 1271 C CA . LEU A 1 176 ? -13.104 5.471 -0.796 1.00 96.88 176 LEU A CA 1
ATOM 1272 C C . LEU A 1 176 ? -12.785 6.600 -1.779 1.00 96.88 176 LEU A C 1
ATOM 1274 O O . LEU A 1 176 ? -11.623 6.903 -2.056 1.00 96.88 176 LEU A O 1
ATOM 1278 N N . ASN A 1 177 ? -13.834 7.198 -2.343 1.00 94.62 177 ASN A N 1
ATOM 1279 C CA . ASN A 1 177 ? -13.710 8.369 -3.202 1.00 94.62 177 ASN A CA 1
ATOM 1280 C C . ASN A 1 177 ? -13.736 9.643 -2.353 1.00 94.62 177 ASN A C 1
ATOM 1282 O O . ASN A 1 177 ? -14.778 10.022 -1.819 1.00 94.62 177 ASN A O 1
ATOM 1286 N N . MET A 1 178 ? -12.571 10.265 -2.205 1.00 93.19 178 MET A N 1
ATOM 1287 C CA . MET A 1 178 ? -12.357 11.437 -1.364 1.00 93.19 178 MET A CA 1
ATOM 1288 C C . MET A 1 178 ? -11.453 12.444 -2.091 1.00 93.19 178 MET A C 1
ATOM 1290 O O . MET A 1 178 ? -10.548 12.019 -2.817 1.00 93.19 178 MET A O 1
ATOM 1294 N N . PRO A 1 179 ? -11.661 13.763 -1.920 1.00 88.06 179 PRO A N 1
ATOM 1295 C CA . PRO A 1 179 ? -10.792 14.769 -2.520 1.00 88.06 179 PRO A CA 1
ATOM 1296 C C . PRO A 1 179 ? -9.323 14.603 -2.107 1.00 88.06 179 PRO A C 1
ATOM 1298 O O . PRO A 1 179 ? -9.004 14.124 -1.017 1.00 88.06 179 PRO A O 1
ATOM 1301 N N . PHE A 1 180 ? -8.405 15.051 -2.966 1.00 83.44 180 PHE A N 1
ATOM 1302 C CA . PHE A 1 180 ? -6.989 15.108 -2.609 1.00 83.44 180 PHE A CA 1
ATOM 1303 C C . PHE A 1 180 ? -6.789 15.966 -1.345 1.00 83.44 180 PHE A C 1
ATOM 1305 O O . PHE A 1 180 ? -7.358 17.053 -1.235 1.00 83.44 180 PHE A O 1
ATOM 1312 N N . GLY A 1 181 ? -5.986 15.473 -0.398 1.00 80.50 181 GLY A N 1
ATOM 1313 C CA . GLY A 1 181 ? -5.734 16.142 0.886 1.00 80.50 181 GLY A CA 1
ATOM 1314 C C . GLY A 1 181 ? -6.924 16.162 1.853 1.00 80.50 181 GLY A C 1
ATOM 1315 O O . GLY A 1 181 ? -6.921 16.944 2.798 1.00 80.50 181 GLY A O 1
ATOM 1316 N N . GLN A 1 182 ? -7.967 15.361 1.607 1.00 89.81 182 GLN A N 1
ATOM 1317 C CA . GLN A 1 182 ? -9.088 15.192 2.530 1.00 89.81 182 GLN A CA 1
ATOM 1318 C C . GLN A 1 182 ? -9.328 13.705 2.762 1.00 89.81 182 GLN A C 1
ATOM 1320 O O . GLN A 1 182 ? -9.712 12.988 1.841 1.00 89.81 182 GLN A O 1
ATOM 1325 N N . LEU A 1 183 ? -9.104 13.246 3.994 1.00 95.12 183 LEU A N 1
ATOM 1326 C CA . LEU A 1 183 ? -9.393 11.872 4.397 1.00 95.12 183 LEU A CA 1
ATOM 1327 C C . LEU A 1 183 ? -10.727 11.770 5.137 1.00 95.12 183 LEU A C 1
ATOM 1329 O O . LEU A 1 183 ? -11.010 12.543 6.054 1.00 95.12 183 LEU A O 1
ATOM 1333 N N . ASP A 1 184 ? -11.518 10.759 4.782 1.00 96.00 184 ASP A N 1
ATOM 1334 C CA . ASP A 1 184 ? -12.726 10.376 5.515 1.00 96.00 184 ASP A CA 1
ATOM 1335 C C . ASP A 1 184 ? -12.372 9.386 6.640 1.00 96.00 184 ASP A C 1
ATOM 1337 O O . ASP A 1 184 ? -12.468 8.164 6.497 1.00 96.00 184 ASP A O 1
ATOM 1341 N N . PHE A 1 185 ? -11.893 9.927 7.763 1.00 97.50 185 PHE A N 1
ATOM 1342 C CA . PHE A 1 185 ? -11.472 9.132 8.921 1.00 97.50 185 PHE A CA 1
ATOM 1343 C C . PHE A 1 185 ? -12.618 8.321 9.533 1.00 97.50 185 PHE A C 1
ATOM 1345 O O . PHE A 1 185 ? -12.391 7.204 9.994 1.00 97.50 185 PHE A O 1
ATOM 1352 N N . GLU A 1 186 ? -13.840 8.860 9.539 1.00 96.88 186 GLU A N 1
ATOM 1353 C CA . GLU A 1 186 ? -15.010 8.179 10.101 1.00 96.88 186 GLU A CA 1
ATOM 1354 C C . GLU A 1 186 ? -15.348 6.934 9.286 1.00 96.88 186 GLU A C 1
ATOM 1356 O O . GLU A 1 186 ? -15.566 5.861 9.854 1.00 96.88 186 GLU A O 1
ATOM 1361 N N . ARG A 1 187 ? -15.301 7.041 7.953 1.00 97.25 187 ARG A N 1
ATOM 1362 C CA . ARG A 1 187 ? -15.500 5.891 7.075 1.00 97.25 187 ARG A CA 1
ATOM 1363 C C . ARG A 1 187 ? -14.397 4.850 7.227 1.00 97.25 187 ARG A C 1
ATOM 1365 O O . ARG A 1 187 ? -14.708 3.663 7.311 1.00 97.25 187 ARG A O 1
ATOM 1372 N N . VAL A 1 188 ? -13.131 5.263 7.321 1.00 98.25 188 VAL A N 1
ATOM 1373 C CA . VAL A 1 188 ? -12.016 4.331 7.579 1.00 98.25 188 VAL A CA 1
ATOM 1374 C C . VAL A 1 188 ? -12.193 3.629 8.931 1.00 98.25 188 VAL A C 1
ATOM 1376 O O . VAL A 1 188 ? -12.042 2.412 9.011 1.00 98.25 188 VAL A O 1
ATOM 1379 N N . ALA A 1 189 ? -12.590 4.351 9.981 1.00 98.44 189 ALA A N 1
ATOM 1380 C CA . ALA A 1 189 ? -12.840 3.774 11.301 1.00 98.44 189 ALA A CA 1
ATOM 1381 C C . ALA A 1 189 ? -14.020 2.790 11.308 1.00 98.44 189 ALA A C 1
ATOM 1383 O O . ALA A 1 189 ? -13.930 1.719 11.913 1.00 98.44 189 ALA A O 1
ATOM 1384 N N . ALA A 1 190 ? -15.106 3.105 10.594 1.00 98.38 190 ALA A N 1
ATOM 1385 C CA . ALA A 1 190 ? -16.281 2.241 10.481 1.00 98.38 190 ALA A CA 1
ATOM 1386 C C . ALA A 1 190 ? -15.956 0.872 9.854 1.00 98.38 190 ALA A C 1
ATOM 1388 O O . ALA A 1 190 ? -16.576 -0.139 10.199 1.00 98.38 190 ALA A O 1
ATOM 1389 N N . LEU A 1 191 ? -14.941 0.816 8.986 1.00 98.44 191 LEU A N 1
ATOM 1390 C CA . LEU A 1 191 ? -14.454 -0.424 8.384 1.00 98.44 191 LEU A CA 1
ATOM 1391 C C . LEU A 1 191 ? -13.695 -1.320 9.373 1.00 98.44 191 LEU A C 1
ATOM 1393 O O . LEU A 1 191 ? -13.521 -2.504 9.081 1.00 98.44 191 LEU A O 1
ATOM 1397 N N . ARG A 1 192 ? -13.289 -0.811 10.545 1.00 98.38 192 ARG A N 1
ATOM 1398 C CA . ARG A 1 192 ? -12.516 -1.544 11.567 1.00 98.38 192 ARG A CA 1
ATOM 1399 C C . ARG A 1 192 ? -11.311 -2.284 10.959 1.00 98.38 192 ARG A C 1
ATOM 1401 O O . ARG A 1 192 ? -11.307 -3.523 10.961 1.00 98.38 192 ARG A O 1
ATOM 1408 N N . PRO A 1 193 ? -10.355 -1.562 10.349 1.00 98.69 193 PRO A N 1
ATOM 1409 C CA . PRO A 1 193 ? -9.139 -2.170 9.830 1.00 98.69 193 PRO A CA 1
ATOM 1410 C C . PRO A 1 193 ? -8.242 -2.681 10.960 1.00 98.69 193 PRO A C 1
ATOM 1412 O O . PRO A 1 193 ? -8.306 -2.188 12.083 1.00 98.69 193 PRO A O 1
ATOM 1415 N N . ASP A 1 194 ? -7.385 -3.646 10.642 1.00 98.31 194 ASP A N 1
ATOM 1416 C CA . ASP A 1 194 ? -6.248 -4.042 11.487 1.00 98.31 194 ASP A CA 1
ATOM 1417 C C . ASP A 1 194 ? -4.896 -3.586 10.910 1.00 98.31 194 ASP A C 1
ATOM 1419 O O . ASP A 1 194 ? -3.880 -3.645 11.600 1.00 98.31 194 ASP A O 1
ATOM 1423 N N . LEU A 1 195 ? -4.898 -3.056 9.682 1.00 98.81 195 LEU A N 1
ATOM 1424 C CA . LEU A 1 195 ? -3.794 -2.328 9.067 1.00 98.81 195 LEU A CA 1
ATOM 1425 C C . LEU A 1 195 ? -4.342 -1.282 8.085 1.00 98.81 195 LEU A C 1
ATOM 1427 O O . LEU A 1 195 ? -5.245 -1.559 7.292 1.00 98.81 195 LEU A O 1
ATOM 1431 N N . ILE A 1 196 ? -3.750 -0.093 8.090 1.00 98.88 196 ILE A N 1
ATOM 1432 C CA . ILE A 1 196 ? -3.973 0.946 7.083 1.00 98.88 196 ILE A CA 1
ATOM 1433 C C . ILE A 1 196 ? -2.678 1.105 6.285 1.00 98.88 196 ILE A C 1
ATOM 1435 O O . ILE A 1 196 ? -1.645 1.472 6.839 1.00 98.88 196 ILE A O 1
ATOM 1439 N N . SER A 1 197 ? -2.715 0.826 4.984 1.00 98.75 197 SER A N 1
ATOM 1440 C CA . SER A 1 197 ? -1.590 1.056 4.076 1.00 98.75 197 SER A CA 1
ATOM 1441 C C . SER A 1 197 ? -1.733 2.439 3.446 1.00 98.75 197 SER A C 1
ATOM 1443 O O . SER A 1 197 ? -2.663 2.673 2.677 1.00 98.75 197 SER A O 1
ATOM 1445 N N . ALA A 1 198 ? -0.877 3.378 3.840 1.00 98.25 198 ALA A N 1
ATOM 1446 C CA . ALA A 1 198 ? -0.846 4.744 3.328 1.00 98.25 198 ALA A CA 1
ATOM 1447 C C . ALA A 1 198 ? 0.573 5.105 2.853 1.00 98.25 198 ALA A C 1
ATOM 1449 O O . ALA A 1 198 ? 1.083 6.194 3.128 1.00 98.25 198 ALA A O 1
ATOM 1450 N N . VAL A 1 199 ? 1.218 4.184 2.139 1.00 98.19 199 VAL A N 1
ATOM 1451 C CA . VAL A 1 199 ? 2.594 4.321 1.657 1.00 98.19 199 VAL A CA 1
ATOM 1452 C C . VAL A 1 199 ? 2.641 5.345 0.528 1.00 98.19 199 VAL A C 1
ATOM 1454 O O . VAL A 1 199 ? 3.286 6.379 0.678 1.00 98.19 199 VAL A O 1
ATOM 1457 N N . TYR A 1 200 ? 1.888 5.148 -0.556 1.00 97.19 200 TYR A N 1
ATOM 1458 C CA . TYR A 1 200 ? 1.814 6.117 -1.656 1.00 97.19 200 TYR A CA 1
ATOM 1459 C C . TYR A 1 200 ? 0.613 7.071 -1.505 1.00 97.19 200 TYR A C 1
ATOM 1461 O O . TYR A 1 200 ? -0.303 7.103 -2.329 1.00 97.19 200 TYR A O 1
ATOM 1469 N N . SER A 1 201 ? 0.558 7.817 -0.396 1.00 95.25 201 SER A N 1
ATOM 1470 C CA . SER A 1 201 ? -0.648 8.564 0.016 1.00 95.25 201 SER A CA 1
ATOM 1471 C C . SER A 1 201 ? -0.479 10.083 0.150 1.00 95.25 201 SER A C 1
ATOM 1473 O O . SER A 1 201 ? -1.463 10.810 -0.019 1.00 95.25 201 SER A O 1
ATOM 1475 N N . GLY A 1 202 ? 0.739 10.549 0.456 1.00 93.94 202 GLY A N 1
ATOM 1476 C CA . GLY A 1 202 ? 1.052 11.952 0.756 1.00 93.94 202 GLY A CA 1
ATOM 1477 C C . GLY A 1 202 ? 0.357 12.514 1.996 1.00 93.94 202 GLY A C 1
ATOM 1478 O O . GLY A 1 202 ? 0.108 13.717 2.044 1.00 93.94 202 GLY A O 1
ATOM 1479 N N . ILE A 1 203 ? 0.003 11.660 2.961 1.00 96.44 203 ILE A N 1
ATOM 1480 C CA . ILE A 1 203 ? -0.640 12.098 4.207 1.00 96.44 203 ILE A CA 1
ATOM 1481 C C . ILE A 1 203 ? 0.273 13.004 5.042 1.00 96.44 203 ILE A C 1
ATOM 1483 O O . ILE A 1 203 ? 1.498 12.859 5.022 1.00 96.44 203 ILE A O 1
ATOM 1487 N N . THR A 1 204 ? -0.316 13.914 5.817 1.00 96.56 204 THR A N 1
ATOM 1488 C CA . THR A 1 204 ? 0.425 14.750 6.777 1.00 96.56 204 THR A CA 1
ATOM 1489 C C . THR A 1 204 ? 0.665 14.034 8.112 1.00 96.56 204 THR A C 1
ATOM 1491 O O . THR A 1 204 ? 0.080 12.987 8.396 1.00 96.56 204 THR A O 1
ATOM 1494 N N . GLN A 1 205 ? 1.503 14.621 8.977 1.00 97.12 205 GLN A N 1
ATOM 1495 C CA . GLN A 1 205 ? 1.724 14.133 10.346 1.00 97.12 205 GLN A CA 1
ATOM 1496 C C . GLN A 1 205 ? 0.412 14.087 11.147 1.00 97.12 205 GLN A C 1
ATOM 1498 O O . GLN A 1 205 ? 0.162 13.130 11.879 1.00 97.12 205 GLN A O 1
ATOM 1503 N N . GLU A 1 206 ? -0.436 15.110 11.017 1.00 97.31 206 GLU A N 1
ATOM 1504 C CA . GLU A 1 206 ? -1.725 15.197 11.709 1.00 97.31 206 GLU A CA 1
ATOM 1505 C C . GLU A 1 206 ? -2.702 14.125 11.213 1.00 97.31 206 GLU A C 1
ATOM 1507 O O . GLU A 1 206 ? -3.412 13.507 12.009 1.00 97.31 206 GLU A O 1
ATOM 1512 N N . GLU A 1 207 ? -2.727 13.875 9.902 1.00 97.75 207 GLU A N 1
ATOM 1513 C CA . GLU A 1 207 ? -3.543 12.816 9.308 1.00 97.75 207 GLU A CA 1
ATOM 1514 C C . GLU A 1 207 ? -3.057 11.430 9.744 1.00 97.75 207 GLU A C 1
ATOM 1516 O O . GLU A 1 207 ? -3.869 10.610 10.172 1.00 97.75 207 GLU A O 1
ATOM 1521 N N . TYR A 1 208 ? -1.741 11.192 9.737 1.00 98.31 208 TYR A N 1
ATOM 1522 C CA . TYR A 1 208 ? -1.140 9.965 10.261 1.00 98.31 208 TYR A CA 1
ATOM 1523 C C . TYR A 1 208 ? -1.532 9.720 11.723 1.00 98.31 208 TYR A C 1
ATOM 1525 O O . TYR A 1 208 ? -1.996 8.635 12.058 1.00 98.31 208 TYR A O 1
ATOM 1533 N N . GLN A 1 209 ? -1.420 10.727 12.594 1.00 98.31 209 GLN A N 1
ATOM 1534 C CA . GLN A 1 209 ? -1.785 10.591 14.011 1.00 98.31 209 GLN A CA 1
ATOM 1535 C C . GLN A 1 209 ? -3.260 10.241 14.217 1.00 98.31 209 GLN A C 1
ATOM 1537 O O . GLN A 1 209 ? -3.605 9.565 15.187 1.00 98.31 209 GLN A O 1
ATOM 1542 N N . ARG A 1 210 ? -4.141 10.704 13.326 1.00 98.25 210 ARG A N 1
ATOM 1543 C CA . ARG A 1 210 ? -5.560 10.340 13.343 1.00 98.25 210 ARG A CA 1
ATOM 1544 C C . ARG A 1 210 ? -5.786 8.914 12.853 1.00 98.25 210 ARG A C 1
ATOM 1546 O O . ARG A 1 210 ? -6.534 8.183 13.493 1.00 98.25 210 ARG A O 1
ATOM 1553 N N . LEU A 1 211 ? -5.126 8.496 11.773 1.00 98.44 211 LEU A N 1
ATOM 1554 C CA . LEU A 1 211 ? -5.199 7.117 11.273 1.00 98.44 211 LEU A CA 1
ATOM 1555 C C . LEU A 1 211 ? -4.632 6.113 12.288 1.00 98.44 211 LEU A C 1
ATOM 1557 O O . LEU A 1 211 ? -5.243 5.074 12.523 1.00 98.44 211 LEU A O 1
ATOM 1561 N N . ALA A 1 212 ? -3.539 6.461 12.969 1.00 98.38 212 ALA A N 1
ATOM 1562 C CA . ALA A 1 212 ? -2.910 5.633 13.997 1.00 98.38 212 ALA A CA 1
ATOM 1563 C C . ALA A 1 212 ? -3.805 5.396 15.229 1.00 98.38 212 ALA A C 1
ATOM 1565 O O . ALA A 1 212 ? -3.621 4.414 15.943 1.00 98.38 212 ALA A O 1
ATOM 1566 N N . GLN A 1 213 ? -4.799 6.260 15.476 1.00 98.38 213 GLN A N 1
ATOM 1567 C CA . GLN A 1 213 ? -5.827 6.023 16.501 1.00 98.38 213 GLN A CA 1
ATOM 1568 C C . GLN A 1 213 ? -6.875 4.990 16.062 1.00 98.38 213 GLN A C 1
ATOM 1570 O O . GLN A 1 213 ? -7.598 4.464 16.906 1.00 98.38 213 GLN A O 1
ATOM 1575 N N . ILE A 1 214 ? -6.975 4.714 14.759 1.00 98.69 214 ILE A N 1
ATOM 1576 C CA . ILE A 1 214 ? -7.906 3.740 14.184 1.00 98.69 214 ILE A CA 1
ATOM 1577 C C . ILE A 1 214 ? -7.253 2.354 14.132 1.00 98.69 214 ILE A C 1
ATOM 1579 O O . ILE A 1 214 ? -7.851 1.386 14.596 1.00 98.69 214 ILE A O 1
ATOM 1583 N N . ALA A 1 215 ? -6.049 2.255 13.560 1.00 98.69 215 ALA A N 1
ATOM 1584 C CA . ALA A 1 215 ? -5.298 1.008 13.401 1.00 98.69 215 ALA A CA 1
ATOM 1585 C C . ALA A 1 215 ? -3.803 1.286 13.129 1.00 98.69 215 ALA A C 1
ATOM 1587 O O . ALA A 1 215 ? -3.459 2.409 12.740 1.00 98.69 215 ALA A O 1
ATOM 1588 N N . PRO A 1 216 ? -2.909 0.279 13.261 1.00 98.69 216 PRO A N 1
ATOM 1589 C CA . PRO A 1 216 ? -1.539 0.367 12.752 1.00 98.69 216 PRO A CA 1
ATOM 1590 C C . PRO A 1 216 ? -1.519 0.933 11.325 1.00 98.69 216 PRO A C 1
ATOM 1592 O O . PRO A 1 216 ? -2.245 0.447 10.456 1.00 98.69 216 PRO A O 1
ATOM 1595 N N . THR A 1 217 ? -0.738 1.988 11.089 1.00 98.75 217 THR A N 1
ATOM 1596 C CA . THR A 1 217 ? -0.775 2.751 9.833 1.00 98.75 217 THR A CA 1
ATOM 1597 C C . THR A 1 217 ? 0.611 2.820 9.209 1.00 98.75 217 THR A C 1
ATOM 1599 O O . THR A 1 217 ? 1.518 3.419 9.767 1.00 98.75 217 THR A O 1
ATOM 1602 N N . LEU A 1 218 ? 0.778 2.253 8.019 1.00 98.25 218 LEU A N 1
ATOM 1603 C CA . LEU A 1 218 ? 2.014 2.383 7.255 1.00 98.25 218 LEU A CA 1
ATOM 1604 C C . LEU A 1 218 ? 2.041 3.721 6.531 1.00 98.25 218 LEU A C 1
ATOM 1606 O O . LEU A 1 218 ? 1.111 4.043 5.797 1.00 98.25 218 LEU A O 1
ATOM 1610 N N . ALA A 1 219 ? 3.139 4.450 6.679 1.00 97.75 219 ALA A N 1
ATOM 1611 C CA . ALA A 1 219 ? 3.463 5.614 5.867 1.00 97.75 219 ALA A CA 1
ATOM 1612 C C . ALA A 1 219 ? 4.718 5.342 5.027 1.00 97.75 219 ALA A C 1
ATOM 1614 O O . ALA A 1 219 ? 5.436 4.367 5.260 1.00 97.75 219 ALA A O 1
ATOM 1615 N N . GLN A 1 220 ? 5.002 6.213 4.058 1.00 96.31 220 GLN A N 1
ATOM 1616 C CA . GLN A 1 220 ? 6.253 6.149 3.301 1.00 96.31 220 GLN A CA 1
ATOM 1617 C C . GLN A 1 220 ? 7.497 6.311 4.185 1.00 96.31 220 GLN A C 1
ATOM 1619 O O . GLN A 1 220 ? 7.455 6.940 5.247 1.00 96.31 220 GLN A O 1
ATOM 1624 N N . SER A 1 221 ? 8.629 5.798 3.699 1.00 96.25 221 SER A N 1
ATOM 1625 C CA . SER A 1 221 ? 9.945 6.026 4.304 1.00 96.25 221 SER A CA 1
ATOM 1626 C C . SER A 1 221 ? 10.292 7.524 4.366 1.00 96.25 221 SER A C 1
ATOM 1628 O O . SER A 1 221 ? 9.886 8.312 3.509 1.00 96.25 221 SER A O 1
ATOM 1630 N N . SER A 1 222 ? 11.063 7.913 5.387 1.00 95.25 222 SER A N 1
ATOM 1631 C CA . SER A 1 222 ? 11.633 9.261 5.533 1.00 95.25 222 SER A CA 1
ATOM 1632 C C . SER A 1 222 ? 12.715 9.580 4.496 1.00 95.25 222 SER A C 1
ATOM 1634 O O . SER A 1 222 ? 13.072 10.745 4.338 1.00 95.25 222 SER A O 1
ATOM 1636 N N . GLU A 1 223 ? 13.237 8.571 3.796 1.00 97.06 223 GLU A N 1
ATOM 1637 C CA . GLU A 1 223 ? 14.316 8.713 2.811 1.00 97.06 223 GLU A CA 1
ATOM 1638 C C . GLU A 1 223 ? 13.862 9.369 1.499 1.00 97.06 223 GLU A C 1
ATOM 1640 O O . GLU A 1 223 ? 14.688 9.875 0.738 1.00 97.06 223 GLU A O 1
ATOM 1645 N N . TYR A 1 224 ? 12.553 9.384 1.235 1.00 95.75 224 TYR A N 1
ATOM 1646 C CA . TYR A 1 224 ? 11.980 9.859 -0.020 1.00 95.75 224 TYR A CA 1
ATOM 1647 C C . TYR A 1 224 ? 11.022 11.026 0.216 1.00 95.75 224 TYR A C 1
ATOM 1649 O O . TYR A 1 224 ? 10.343 11.114 1.242 1.00 95.75 224 TYR A O 1
ATOM 1657 N N . ILE A 1 225 ? 10.943 11.923 -0.769 1.00 94.88 225 ILE A N 1
ATOM 1658 C CA . ILE A 1 225 ? 9.924 12.979 -0.797 1.00 94.88 225 ILE A CA 1
ATOM 1659 C C . ILE A 1 225 ? 8.521 12.373 -0.928 1.00 94.88 225 ILE A C 1
ATOM 1661 O O . ILE A 1 225 ? 8.367 11.214 -1.319 1.00 94.88 225 ILE A O 1
ATOM 1665 N N . ASP A 1 226 ? 7.487 13.150 -0.612 1.00 93.62 226 ASP A N 1
ATOM 1666 C CA . ASP A 1 226 ? 6.102 12.692 -0.750 1.00 93.62 226 ASP A CA 1
ATOM 1667 C C . ASP A 1 226 ? 5.805 12.284 -2.197 1.00 93.62 226 ASP A C 1
ATOM 1669 O O . ASP A 1 226 ? 6.164 13.001 -3.132 1.00 93.62 226 ASP A O 1
ATOM 1673 N N . PHE A 1 227 ? 5.200 11.104 -2.373 1.00 94.75 227 PHE A N 1
ATOM 1674 C CA . PHE A 1 227 ? 4.977 10.464 -3.682 1.00 94.75 227 PHE A CA 1
ATOM 1675 C C . PHE A 1 227 ? 6.258 10.149 -4.485 1.00 94.75 227 PHE A C 1
ATOM 1677 O O . PHE A 1 227 ? 6.187 9.847 -5.673 1.00 94.75 227 PHE A O 1
ATOM 1684 N N . GLY A 1 228 ? 7.437 10.211 -3.861 1.00 95.12 228 GLY A N 1
ATOM 1685 C CA . GLY A 1 228 ? 8.727 9.946 -4.508 1.00 95.12 228 GLY A CA 1
ATOM 1686 C C . GLY A 1 228 ? 9.336 8.582 -4.188 1.00 95.12 228 GLY A C 1
ATOM 1687 O O . GLY A 1 228 ? 10.425 8.284 -4.673 1.00 95.12 228 GLY A O 1
ATOM 1688 N N . MET A 1 229 ? 8.683 7.774 -3.350 1.00 96.31 229 MET A N 1
ATOM 1689 C CA . MET A 1 229 ? 9.186 6.453 -2.974 1.00 96.31 229 MET A CA 1
ATOM 1690 C C . MET A 1 229 ? 9.137 5.500 -4.182 1.00 96.31 229 MET A C 1
ATOM 1692 O O . MET A 1 229 ? 8.071 5.362 -4.787 1.00 96.31 229 MET A O 1
ATOM 1696 N N . PRO A 1 230 ? 10.249 4.831 -4.544 1.00 97.69 230 PRO A N 1
ATOM 1697 C CA . PRO A 1 230 ? 10.255 3.841 -5.616 1.00 97.69 230 PRO A CA 1
ATOM 1698 C C . PRO A 1 230 ? 9.252 2.715 -5.349 1.00 97.69 230 PRO A C 1
ATOM 1700 O O . PRO A 1 230 ? 9.072 2.285 -4.207 1.00 97.69 230 PRO A O 1
ATOM 1703 N N . TRP A 1 231 ? 8.621 2.201 -6.406 1.00 97.69 231 TRP A N 1
ATOM 1704 C CA . TRP A 1 231 ? 7.603 1.151 -6.283 1.00 97.69 231 TRP A CA 1
ATOM 1705 C C . TRP A 1 231 ? 8.169 -0.138 -5.666 1.00 97.69 231 TRP A C 1
ATOM 1707 O O . TRP A 1 231 ? 7.453 -0.842 -4.954 1.00 97.69 231 TRP A O 1
ATOM 1717 N N . GLN A 1 232 ? 9.457 -0.422 -5.894 1.00 98.31 232 GLN A N 1
ATOM 1718 C CA . GLN A 1 232 ? 10.172 -1.548 -5.298 1.00 98.31 232 GLN A CA 1
ATOM 1719 C C . GLN A 1 232 ? 10.168 -1.421 -3.775 1.00 98.31 232 GLN A C 1
ATOM 1721 O O . GLN A 1 232 ? 9.692 -2.312 -3.080 1.00 98.31 232 GLN A O 1
ATOM 1726 N N . GLU A 1 233 ? 10.619 -0.276 -3.264 1.00 98.19 233 GLU A N 1
ATOM 1727 C CA . GLU A 1 233 ? 10.696 -0.006 -1.829 1.00 98.19 233 GLU A CA 1
ATOM 1728 C C . GLU A 1 233 ? 9.311 0.003 -1.180 1.00 98.19 233 GLU A C 1
ATOM 1730 O O . GLU A 1 233 ? 9.128 -0.559 -0.101 1.00 98.19 233 GLU A O 1
ATOM 1735 N N . ALA A 1 234 ? 8.306 0.576 -1.852 1.00 98.06 234 ALA A N 1
ATOM 1736 C CA . ALA A 1 234 ? 6.924 0.525 -1.380 1.00 98.06 234 ALA A CA 1
ATOM 1737 C C . ALA A 1 234 ? 6.416 -0.926 -1.270 1.00 98.06 234 ALA A C 1
ATOM 1739 O O . ALA A 1 234 ? 5.838 -1.308 -0.252 1.00 98.06 234 ALA A O 1
ATOM 1740 N N . THR A 1 235 ? 6.690 -1.759 -2.280 1.00 98.62 235 THR A N 1
ATOM 1741 C CA . THR A 1 235 ? 6.305 -3.181 -2.300 1.00 98.62 235 THR A CA 1
ATOM 1742 C C . THR A 1 235 ? 7.014 -3.972 -1.202 1.00 98.62 235 THR A C 1
ATOM 1744 O O . THR A 1 235 ? 6.381 -4.783 -0.529 1.00 98.62 235 THR A O 1
ATOM 1747 N N . LEU A 1 236 ? 8.307 -3.721 -0.974 1.00 98.44 236 LEU A N 1
ATOM 1748 C CA . LEU A 1 236 ? 9.082 -4.370 0.086 1.00 98.44 236 LEU A CA 1
ATOM 1749 C C . LEU A 1 236 ? 8.594 -3.965 1.482 1.00 98.44 236 LEU A C 1
ATOM 1751 O O . LEU A 1 236 ? 8.421 -4.830 2.341 1.00 98.44 236 LEU A O 1
ATOM 1755 N N . LEU A 1 237 ? 8.309 -2.678 1.702 1.00 98.31 237 LEU A N 1
ATOM 1756 C CA . LEU A 1 237 ? 7.777 -2.177 2.970 1.00 98.31 237 LEU A CA 1
ATOM 1757 C C . LEU A 1 237 ? 6.401 -2.785 3.282 1.00 98.31 237 LEU A C 1
ATOM 1759 O O . LEU A 1 237 ? 6.178 -3.268 4.396 1.00 98.31 237 LEU A O 1
ATOM 1763 N N . ILE A 1 238 ? 5.505 -2.836 2.291 1.00 98.50 238 ILE A N 1
ATOM 1764 C CA . ILE A 1 238 ? 4.201 -3.507 2.414 1.00 98.50 238 ILE A CA 1
ATOM 1765 C C . ILE A 1 238 ? 4.396 -5.014 2.647 1.00 98.50 238 ILE A C 1
ATOM 1767 O O . ILE A 1 238 ? 3.780 -5.585 3.544 1.00 98.50 238 ILE A O 1
ATOM 1771 N N . GLY A 1 239 ? 5.305 -5.657 1.913 1.00 98.25 239 GLY A N 1
ATOM 1772 C CA . GLY A 1 239 ? 5.658 -7.066 2.085 1.00 98.25 239 GLY A CA 1
ATOM 1773 C C . GLY A 1 239 ? 6.109 -7.401 3.500 1.00 98.25 239 GLY A C 1
ATOM 1774 O O . GLY A 1 239 ? 5.614 -8.362 4.089 1.00 98.25 239 GLY A O 1
ATOM 1775 N N . ARG A 1 240 ? 6.996 -6.592 4.082 1.00 97.88 240 ARG A N 1
ATOM 1776 C CA . ARG A 1 240 ? 7.452 -6.763 5.465 1.00 97.88 240 ARG A CA 1
ATOM 1777 C C . ARG A 1 240 ? 6.299 -6.624 6.457 1.00 97.88 240 ARG A C 1
ATOM 1779 O O . ARG A 1 240 ? 6.130 -7.489 7.311 1.00 97.88 240 ARG A O 1
ATOM 1786 N N . ALA A 1 241 ? 5.463 -5.601 6.294 1.00 98.00 241 ALA A N 1
ATOM 1787 C CA . ALA A 1 241 ? 4.296 -5.375 7.145 1.00 98.00 241 ALA A CA 1
ATOM 1788 C C . ALA A 1 241 ? 3.266 -6.521 7.100 1.00 98.00 241 ALA A C 1
ATOM 1790 O O . ALA A 1 241 ? 2.574 -6.780 8.083 1.00 98.00 241 ALA A O 1
ATOM 1791 N N . LEU A 1 242 ? 3.177 -7.231 5.972 1.00 97.75 242 LEU A N 1
ATOM 1792 C CA . LEU A 1 242 ? 2.305 -8.392 5.792 1.00 97.75 242 LEU A CA 1
ATOM 1793 C C . LEU A 1 242 ? 2.954 -9.729 6.192 1.00 97.75 242 LEU A C 1
ATOM 1795 O O . LEU A 1 242 ? 2.295 -10.771 6.125 1.00 97.75 242 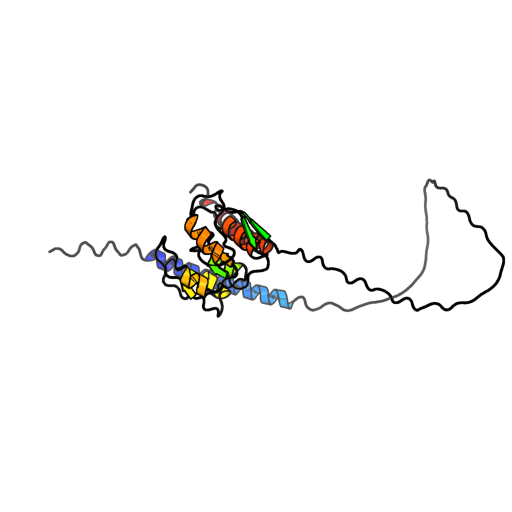LEU A O 1
ATOM 1799 N N . GLY A 1 243 ? 4.229 -9.744 6.597 1.00 97.00 243 GLY A N 1
ATOM 1800 C CA . GLY A 1 243 ? 4.972 -10.987 6.825 1.00 97.00 243 GLY A CA 1
ATOM 1801 C C . GLY A 1 243 ? 5.142 -11.798 5.532 1.00 97.00 243 GLY A C 1
ATOM 1802 O O . GLY A 1 243 ? 5.000 -13.022 5.526 1.00 97.00 243 GLY A O 1
ATOM 1803 N N . ARG A 1 244 ? 5.351 -11.099 4.410 1.00 97.56 244 ARG A N 1
ATOM 1804 C CA . ARG A 1 244 ? 5.495 -11.613 3.036 1.00 97.56 244 ARG A CA 1
ATOM 1805 C C . ARG A 1 244 ? 6.744 -11.051 2.339 1.00 97.56 244 ARG A C 1
ATOM 1807 O O . ARG A 1 244 ? 6.791 -10.988 1.117 1.00 97.56 244 ARG A O 1
ATOM 1814 N N . GLU A 1 245 ? 7.767 -10.655 3.098 1.00 96.56 245 GLU A N 1
ATOM 1815 C CA . GLU A 1 245 ? 8.977 -9.997 2.573 1.00 96.56 245 GLU A CA 1
ATOM 1816 C C . GLU A 1 245 ? 9.701 -10.833 1.505 1.00 96.56 245 GLU A C 1
ATOM 1818 O O . GLU A 1 245 ? 10.075 -10.304 0.463 1.00 96.56 245 GLU A O 1
ATOM 1823 N N . ALA A 1 246 ? 9.816 -12.152 1.697 1.00 97.75 246 ALA A N 1
ATOM 1824 C CA . ALA A 1 246 ? 10.422 -13.039 0.700 1.00 97.75 246 ALA A CA 1
ATOM 1825 C C . ALA A 1 246 ? 9.673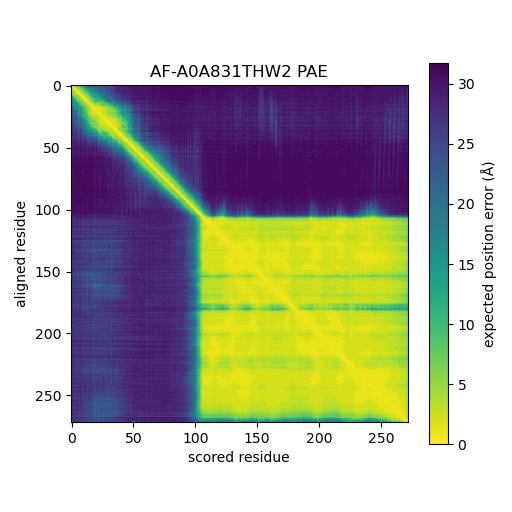 -13.017 -0.647 1.00 97.75 246 ALA A C 1
ATOM 1827 O O . ALA A 1 246 ? 10.306 -12.913 -1.696 1.00 97.75 246 ALA A O 1
ATOM 1828 N N . LEU A 1 247 ? 8.335 -13.053 -0.614 1.00 98.25 247 LEU A N 1
ATOM 1829 C CA . LEU A 1 247 ? 7.506 -12.963 -1.818 1.00 98.25 247 LEU A CA 1
ATOM 1830 C C . LEU A 1 247 ? 7.612 -11.573 -2.461 1.00 98.25 247 LEU A C 1
ATOM 1832 O O . LEU A 1 247 ? 7.705 -11.466 -3.679 1.00 98.25 247 LEU A O 1
ATOM 1836 N N . ALA A 1 248 ? 7.663 -10.506 -1.660 1.00 98.56 248 ALA A N 1
ATOM 1837 C CA . ALA A 1 248 ? 7.869 -9.154 -2.173 1.00 98.56 248 ALA A CA 1
ATOM 1838 C C . ALA A 1 248 ? 9.206 -9.026 -2.922 1.00 98.56 248 ALA A C 1
ATOM 1840 O O . ALA A 1 248 ? 9.239 -8.493 -4.031 1.00 98.56 248 ALA A O 1
ATOM 1841 N N . HIS A 1 249 ? 10.292 -9.572 -2.367 1.00 98.62 249 HIS A N 1
ATOM 1842 C CA . HIS A 1 249 ? 11.590 -9.614 -3.043 1.00 98.62 249 HIS A CA 1
ATOM 1843 C C . HIS A 1 249 ? 11.552 -10.413 -4.346 1.00 98.62 249 HIS A C 1
ATOM 1845 O O . HIS A 1 249 ? 12.143 -9.980 -5.338 1.00 98.62 249 HIS A O 1
ATOM 1851 N N . GLU A 1 250 ? 10.869 -11.557 -4.358 1.00 98.69 250 GLU A N 1
ATOM 1852 C CA . GLU A 1 250 ? 10.695 -12.374 -5.559 1.00 98.69 250 GLU A CA 1
ATOM 1853 C C . GLU A 1 250 ? 9.988 -11.585 -6.669 1.00 98.69 250 GLU A C 1
ATOM 1855 O O . GLU A 1 250 ? 10.531 -11.462 -7.767 1.00 98.69 250 GLU A O 1
ATOM 1860 N N . LEU A 1 251 ? 8.841 -10.971 -6.364 1.00 98.62 251 LEU A N 1
ATOM 1861 C CA . LEU A 1 251 ? 8.048 -10.204 -7.330 1.00 98.62 251 LEU A CA 1
ATOM 1862 C C . LEU A 1 251 ? 8.803 -8.984 -7.872 1.00 98.62 251 LEU A C 1
ATOM 1864 O O . LEU A 1 251 ? 8.805 -8.739 -9.081 1.00 98.62 251 LEU A O 1
ATOM 1868 N N . VAL A 1 252 ? 9.492 -8.240 -7.000 1.00 98.75 252 VAL A N 1
ATOM 1869 C CA . VAL A 1 252 ? 10.336 -7.110 -7.419 1.00 98.75 252 VAL A CA 1
ATOM 1870 C C . VAL A 1 252 ? 11.439 -7.593 -8.362 1.00 98.75 252 VAL A C 1
ATOM 1872 O O . VAL A 1 252 ? 11.637 -7.020 -9.434 1.00 98.75 252 VAL A O 1
ATOM 1875 N N . THR A 1 253 ? 12.122 -8.680 -7.997 1.00 98.75 253 THR A N 1
ATOM 1876 C CA . THR A 1 253 ? 13.200 -9.260 -8.810 1.00 98.75 253 THR A CA 1
ATOM 1877 C C . THR A 1 253 ? 12.687 -9.732 -10.167 1.00 98.75 253 THR A C 1
ATOM 1879 O O . THR A 1 253 ? 13.348 -9.520 -11.184 1.00 98.75 253 THR A O 1
ATOM 1882 N N . GLU A 1 254 ? 11.506 -10.346 -10.212 1.00 98.56 254 GLU A N 1
ATOM 1883 C CA . GLU A 1 254 ? 10.899 -10.813 -11.454 1.00 98.56 254 GLU A CA 1
ATOM 1884 C C . GLU A 1 254 ? 10.615 -9.651 -12.415 1.00 98.56 254 GLU A C 1
ATOM 1886 O O . GLU A 1 254 ? 10.965 -9.717 -13.597 1.00 98.56 254 GLU A O 1
ATOM 1891 N N . VAL A 1 255 ? 10.014 -8.567 -11.923 1.00 98.44 255 VAL A N 1
ATOM 1892 C CA . VAL A 1 255 ? 9.719 -7.384 -12.743 1.00 98.44 255 VAL A CA 1
ATOM 1893 C C . VAL A 1 255 ? 11.009 -6.722 -13.235 1.00 98.44 255 VAL A C 1
ATOM 1895 O O . VAL A 1 255 ? 11.122 -6.403 -14.422 1.00 98.44 255 VAL A O 1
ATOM 1898 N N . GLU A 1 256 ? 12.020 -6.588 -12.378 1.00 98.50 256 GLU A N 1
ATOM 1899 C CA . GLU A 1 256 ? 13.330 -6.061 -12.779 1.00 98.50 256 GLU A CA 1
ATOM 1900 C C . GLU A 1 256 ? 14.010 -6.931 -13.843 1.00 98.50 256 GLU A C 1
ATOM 1902 O O . GLU A 1 256 ? 14.586 -6.415 -14.808 1.00 98.50 256 GLU A O 1
ATOM 1907 N N . ALA A 1 257 ? 13.887 -8.257 -13.740 1.00 98.62 257 ALA A N 1
ATOM 1908 C CA . ALA A 1 257 ? 14.388 -9.178 -14.752 1.00 98.62 257 ALA A CA 1
ATOM 1909 C C . ALA A 1 257 ? 13.672 -8.997 -16.100 1.00 98.62 257 ALA A C 1
ATOM 1911 O O . ALA A 1 257 ? 14.323 -9.056 -17.146 1.00 98.62 257 ALA A O 1
ATOM 1912 N N . ARG A 1 258 ? 12.361 -8.712 -16.104 1.00 98.38 258 ARG A N 1
ATOM 1913 C CA . ARG A 1 258 ? 11.614 -8.393 -17.336 1.00 98.38 258 ARG A CA 1
ATOM 1914 C C . ARG A 1 258 ? 12.132 -7.109 -17.984 1.00 98.38 258 ARG A C 1
ATOM 1916 O O . ARG A 1 258 ? 12.350 -7.090 -19.196 1.00 98.38 258 ARG A O 1
ATOM 1923 N N . PHE A 1 259 ? 12.410 -6.067 -17.198 1.00 97.31 259 PHE A N 1
ATOM 1924 C CA . PHE A 1 259 ? 13.026 -4.844 -17.722 1.00 97.31 259 PHE A CA 1
ATOM 1925 C C . PHE A 1 259 ? 14.444 -5.083 -18.252 1.00 97.31 259 PHE A C 1
ATOM 1927 O O . PHE A 1 259 ? 14.804 -4.568 -19.313 1.00 97.31 259 PHE A O 1
ATOM 1934 N N . ALA A 1 260 ? 15.254 -5.877 -17.551 1.00 97.12 260 ALA A N 1
ATOM 1935 C CA . ALA A 1 260 ? 16.596 -6.232 -18.001 1.00 97.12 260 ALA A CA 1
ATOM 1936 C C . ALA A 1 260 ? 16.567 -7.029 -19.314 1.00 97.12 260 ALA A C 1
ATOM 1938 O O . ALA A 1 260 ? 17.330 -6.722 -20.230 1.00 97.12 260 ALA A O 1
ATOM 1939 N N . ALA A 1 261 ? 15.653 -7.994 -19.435 1.00 97.94 261 ALA A N 1
ATOM 1940 C CA . ALA A 1 261 ? 15.454 -8.771 -20.652 1.00 97.94 261 ALA A CA 1
ATOM 1941 C C . ALA A 1 261 ? 15.008 -7.889 -21.827 1.00 97.94 261 ALA A C 1
ATOM 1943 O O . ALA A 1 261 ? 15.549 -8.027 -22.922 1.00 97.94 261 ALA A O 1
ATOM 1944 N N . ALA A 1 262 ? 14.091 -6.942 -21.598 1.00 97.06 262 ALA A N 1
ATOM 1945 C CA . ALA A 1 262 ? 13.678 -5.983 -22.621 1.00 97.06 262 ALA A CA 1
ATOM 1946 C C . ALA A 1 262 ? 14.861 -5.122 -23.100 1.00 97.06 262 ALA A C 1
ATOM 1948 O O . ALA A 1 262 ? 15.093 -5.018 -24.299 1.00 97.06 262 ALA A O 1
ATOM 1949 N N . ARG A 1 263 ? 15.676 -4.579 -22.183 1.00 95.94 263 ARG A N 1
ATOM 1950 C CA . ARG A 1 263 ? 16.889 -3.821 -22.548 1.00 95.94 263 ARG A CA 1
ATOM 1951 C C . ARG A 1 263 ? 17.895 -4.664 -23.334 1.00 95.94 263 ARG A C 1
ATOM 1953 O O . ARG A 1 263 ? 18.457 -4.185 -24.311 1.00 95.94 263 ARG A O 1
ATOM 1960 N N . ALA A 1 264 ? 18.122 -5.911 -22.924 1.00 96.62 264 ALA A N 1
ATOM 1961 C CA . ALA A 1 264 ? 19.047 -6.814 -23.609 1.00 96.62 264 ALA A CA 1
ATOM 1962 C C . ALA A 1 264 ? 18.545 -7.229 -25.003 1.00 96.62 264 ALA A C 1
ATOM 1964 O O . ALA A 1 264 ? 19.352 -7.415 -25.912 1.00 96.62 264 ALA A O 1
ATOM 1965 N N . GLY A 1 265 ? 17.226 -7.357 -25.173 1.00 97.62 265 GLY A N 1
ATOM 1966 C CA . GLY A 1 265 ? 16.587 -7.633 -26.460 1.00 97.62 265 GLY A CA 1
ATOM 1967 C C . GLY A 1 265 ? 16.593 -6.448 -27.427 1.00 97.62 265 GLY A C 1
ATOM 1968 O O . GLY A 1 265 ? 16.420 -6.662 -28.624 1.00 97.62 265 GLY A O 1
ATOM 1969 N N . HIS A 1 266 ? 16.830 -5.234 -26.920 1.00 97.00 266 HIS A N 1
ATOM 1970 C CA . HIS A 1 266 ? 16.777 -3.984 -27.677 1.00 97.00 266 HIS A CA 1
ATOM 1971 C C . HIS A 1 266 ? 18.008 -3.094 -27.425 1.00 97.00 266 HIS A C 1
ATOM 1973 O O . HIS A 1 266 ? 17.890 -1.993 -26.870 1.00 97.00 266 HIS A O 1
ATOM 1979 N N . PRO A 1 267 ? 19.220 -3.535 -27.817 1.00 96.06 267 PRO A N 1
ATOM 1980 C CA . PRO A 1 267 ? 20.439 -2.747 -27.631 1.00 96.06 267 PRO A CA 1
ATOM 1981 C C . PRO A 1 267 ? 20.395 -1.390 -28.355 1.00 96.06 267 PRO A C 1
ATOM 1983 O O . PRO A 1 267 ? 21.097 -0.462 -27.957 1.00 96.06 267 PRO A O 1
ATOM 1986 N N . GLU A 1 268 ? 19.554 -1.235 -29.383 1.00 96.62 268 GLU A N 1
ATOM 1987 C CA . GLU A 1 268 ? 19.327 0.022 -30.099 1.00 96.62 268 GLU A CA 1
ATOM 1988 C C . GLU A 1 268 ? 18.716 1.141 -29.236 1.00 96.62 268 GLU A C 1
ATOM 1990 O O . GLU A 1 268 ? 18.793 2.311 -29.618 1.00 96.62 268 GLU A O 1
ATOM 1995 N N . TRP A 1 269 ? 18.138 0.816 -28.075 1.00 95.31 269 TRP A N 1
ATOM 1996 C CA . TRP A 1 269 ? 17.613 1.802 -27.121 1.00 95.31 269 TRP A CA 1
ATOM 1997 C C . TRP A 1 269 ? 18.689 2.383 -26.198 1.00 95.31 269 TRP A C 1
ATOM 1999 O O . TRP A 1 269 ? 18.426 3.342 -25.476 1.00 95.31 269 TRP A O 1
ATOM 2009 N N . ALA A 1 270 ? 19.902 1.823 -26.189 1.00 91.88 270 ALA A N 1
ATOM 2010 C CA . ALA A 1 270 ? 20.957 2.282 -25.296 1.00 91.88 270 ALA A CA 1
ATOM 2011 C C . ALA A 1 270 ? 21.295 3.769 -25.539 1.00 91.88 270 ALA A C 1
ATOM 2013 O O . ALA A 1 270 ? 21.719 4.160 -26.627 1.00 91.88 270 ALA A O 1
ATOM 2014 N N . GLY A 1 271 ? 21.124 4.597 -24.502 1.00 86.88 271 GLY A N 1
ATOM 2015 C CA . GLY A 1 271 ? 21.412 6.036 -24.544 1.00 86.88 271 GLY A CA 1
ATOM 2016 C C . GLY A 1 271 ? 20.388 6.886 -25.308 1.00 86.88 271 GLY A C 1
ATOM 2017 O O . GLY A 1 271 ? 20.726 8.007 -25.696 1.00 86.88 271 GLY A O 1
ATOM 2018 N N . LYS A 1 272 ? 19.184 6.359 -25.562 1.00 78.25 272 LYS A N 1
ATOM 2019 C CA . LYS A 1 272 ? 18.046 7.086 -26.143 1.00 78.25 272 LYS A CA 1
ATOM 2020 C C . LYS A 1 272 ? 17.040 7.529 -25.092 1.00 78.25 272 LYS A C 1
ATOM 2022 O O . LYS A 1 272 ? 16.957 6.864 -24.037 1.00 78.25 272 LYS A O 1
#

Organism: NCBI:txid1382356

Sequence (272 aa):
MTVAGEARSIGREWEGVDVVKRLSLEGARILDALLTRRALVRGALLASVAGVLAACSDSRSESGEGGSASAPASAGASATPDSPAEVSSSPTAARVETPLATAASSAFPVAIEHKFGVTEIPAQPQRVVALGYSDQDPLLALGVRPIAVRYWFGDEPHAVFPWARDELGDATPDVLNMPFGQLDFERVAALRPDLISAVYSGITQEEYQRLAQIAPTLAQSSEYIDFGMPWQEATLLIGRALGREALAHELVTEVEARFAAARAGHPEWAGK

Nearest PDB structures (foldseek):
  4mdy-assembly1_A  TM=9.734E-01  e=7.776E-18  Mycolicibacterium smegmatis MC2 155
  7fhp-assembly1_A  TM=9.627E-01  e=2.727E-17  Mycobacterium tuberculosis H37Rv
  3tny-assembly1_A  TM=7.915E-01  e=1.735E-11  Bacillus cereus
  3tlk-assembly2_B  TM=7.548E-01  e=7.163E-09  Escherichia coli K-12
  5cr9-assembly1_A  TM=7.007E-01  e=1.084E-06  Saccharomonospora viridis DSM 43017

Mean predicted aligned error: 17.74 Å

pLDDT: mean 77.13, std 25.71, range [29.72, 98.88]

Radius of gyration: 34.04 Å; Cα contacts (8 Å, |Δi|>4): 267; chains: 1; bounding box: 70×94×98 Å

Solvent-accessible surface area (backbone atoms only — not comparable to full-atom values): 17315 Å² total; per-residue (Å²): 143,85,93,83,77,77,81,75,75,73,77,74,71,62,65,59,61,55,50,54,54,51,52,53,57,51,50,54,52,53,51,53,57,52,52,57,54,54,58,60,62,68,71,72,77,83,81,90,88,81,89,85,84,90,80,90,83,86,90,89,92,88,83,89,80,89,83,83,88,81,86,82,90,80,91,88,86,88,81,90,87,88,88,89,88,82,88,82,87,83,79,85,84,74,80,80,78,74,76,83,75,75,79,71,75,66,61,44,63,39,75,47,74,27,59,91,48,74,33,66,37,74,54,76,61,83,33,32,32,18,55,4,61,61,41,52,55,53,37,25,76,72,75,40,65,48,58,24,27,29,48,76,73,85,85,38,71,59,59,47,53,84,91,48,41,76,62,43,60,87,66,81,32,45,63,49,78,56,61,90,99,46,81,65,61,66,62,55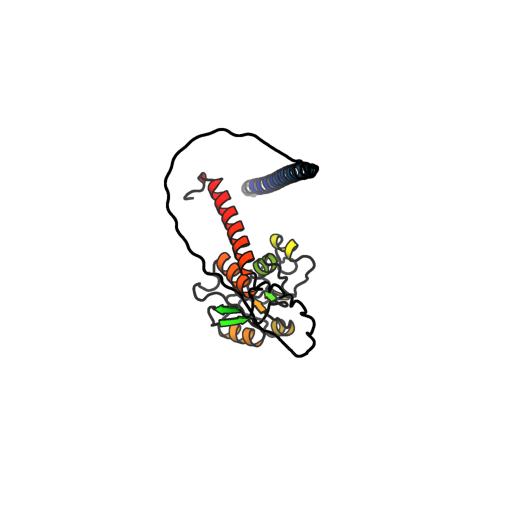,46,73,65,61,39,57,26,34,38,29,48,52,44,66,72,50,72,71,53,47,57,56,46,50,74,59,24,42,47,46,51,37,54,65,91,40,59,82,78,55,64,54,69,59,59,53,34,37,55,53,16,45,69,55,57,36,39,72,58,29,52,49,54,48,48,51,54,51,48,53,54,51,50,52,48,70,77,38,65,88,52,68,95,111

Foldseek 3Di:
DDDDPPPPPPPPPPVVVVVVVVVVVVVVVVVVVVVVVVVVVVVPPPDDDDDDDDDDDDDDDDDDDDDDDDDDDDDDDDDDDDDDDDDDDDDDDDDPPDPPPPPPPQLPQDWFQAQLGIFTQGDAWQAEEEQALCLQQLCLLLLHQHQAHEADDDPDQSNDDPVRDVSNDPHRHHYRDDDQQDDPLVVVLVSQTQEYECALHQHDSVRVVSVVVRYGYDYHHSVADRNGDDPLRSSQSVCSSNSNNVSSVVVSVVVVVVVVVVCVVCVVPVPD